Protein AF-0000000070115388 (afdb_homodimer)

InterPro domains:
  IPR032710 NTF2-like domain superfamily [SSF54427] (8-136)
  IPR037401 SnoaL-like domain [PF12680] (13-121)

Foldseek 3Di:
DQALQNLLVVLVVQLVVCVVVLPLVSNLVQADQFAWEAADADVLQPLGGTDTGSVSRSVSSVVRVVQFDPPQKDKAWPDWDTDRQKIKTWIKMWTQGPVQRDIFIKIKIWIFGHDPSGTRYTYIDIDRVRVVVRSDND/DQALQNLLVVLVVQLVVCVVVLPLVSNLVQADQFAWEAADADVLQPLGGTDTGSVSRSVSSVVRVVQFDPPAKDKAWPDWDTDRQKIKTWIKMWTQGPVQRDIFIKIKIWIFGHDPSGTRYTYIDIDRVRVVVRSDND

Nearest PDB structures (foldseek):
  7epn-assembly1_A  TM=9.618E-01  e=7.676E-14  Mycolicibacterium smegmatis MC2 155
  7epn-assembly1_B  TM=9.519E-01  e=2.536E-13  Mycolicibacterium smegmatis MC2 155
  7epo-assembly1_A-2  TM=9.135E-01  e=2.608E-12  Mycolicibacterium smegmatis MC2 155
  3fgy-assembly1_B  TM=8.676E-01  e=1.874E-11  Paraburkholderia xenovorans LB400
  3ec9-assembly1_A  TM=8.718E-01  e=6.547E-09  Burkholderia thailandensis E264

Secondary structure (DSSP, 8-state):
---HHHHHHHHHHHHHHHHHTT-HHHHHTTEEEEEEEEE---TTSTT-EEEEEGGGHHHHHHHHGGGB-TT--EEEEEEEEEETTEEEEEEEEEEEBTTT--EEEEEEEEEEEEETTEEEEEEEEEBHHHHHHHHS--/---HHHHHHHHHHHHHHHHHTT-HHHHHTTEEEEEEEEE---TTSTT-EEEEEGGGHHHHHHHHGGGB-TT--EEEEEEEEEETTEEEEEEEEEEEBTTT--EEEEEEEEEEEEETTEEEEEEEEEBHHHHHHHHS--

Sequence (276 aa):
MTTNTQITRNVAEEFVQRLGKQDPDGIQELFAQKIDWYVPGSDTVSWTGRRTRREEVAPYFTTMWPHFVPGRSVVDLKGIIADGDDAILLAVWTHTVAATGKEFTTPAAIHLTVEDGRITRLHLYEDTLTVDKAFNAGMTTNTQITRNVAEEFVQRLGKQDPDGIQELFAQKIDWYVPGSDTVSWTGRRTRREEVAPYFTTMWPHFVPGRSVVDLKGIIADGDDAILLAVWTHTVAATGKEFTTPAAIHLTVEDGRITRLHLYEDTLTVDKAFNAG

pLDDT: mean 96.56, std 6.5, range [50.94, 98.94]

Solvent-accessible surface area (backbone atoms only — not comparable to full-atom values): 14114 Å² total; per-residue (Å²): 128,84,45,57,28,53,52,26,43,52,48,52,52,50,47,52,52,28,56,73,67,68,34,39,66,64,44,27,67,46,38,31,66,60,30,52,33,36,31,72,67,50,84,87,46,78,61,46,46,74,47,51,41,28,83,55,45,26,55,37,47,68,58,44,55,73,46,35,40,85,90,51,61,49,76,46,76,73,46,77,44,43,40,44,41,34,32,35,40,34,33,37,37,32,41,23,29,54,90,63,62,34,68,46,72,41,58,36,41,38,39,35,32,37,57,96,84,16,35,36,29,41,39,49,27,31,48,32,38,61,54,50,53,35,72,42,72,124,126,85,43,57,30,55,52,28,45,52,50,51,52,50,48,53,53,28,56,74,65,69,34,41,64,64,45,27,66,48,38,30,67,61,30,52,33,38,31,74,68,49,84,87,45,79,60,44,47,75,47,53,41,28,83,53,45,26,54,39,47,68,59,45,56,74,46,37,38,85,90,50,60,47,76,46,75,74,48,75,43,43,39,44,42,35,32,36,41,33,33,37,37,34,42,24,30,51,90,63,63,34,67,48,74,45,58,36,41,37,41,36,32,37,56,97,86,18,34,39,30,41,40,50,28,32,48,29,38,62,53,51,55,36,73,40,72,125

Structure (mmCIF, N/CA/C/O backbone):
data_AF-0000000070115388-model_v1
#
loop_
_entity.id
_entity.type
_entity.pdbx_description
1 polymer 'SnoaL-like domain-containing protein'
#
loop_
_atom_site.group_PDB
_atom_site.id
_atom_site.type_symbol
_atom_site.label_atom_id
_atom_site.label_alt_id
_atom_site.label_comp_id
_atom_site.label_asym_id
_atom_site.label_entity_id
_atom_site.label_seq_id
_atom_site.pdbx_PDB_ins_code
_atom_site.Cartn_x
_atom_site.Cartn_y
_atom_site.Cartn_z
_atom_site.occupancy
_atom_site.B_iso_or_equiv
_atom_site.auth_seq_id
_atom_site.auth_comp_id
_atom_site.auth_asym_id
_atom_site.auth_atom_id
_atom_site.pdbx_PDB_model_num
ATOM 1 N N . MET A 1 1 ? 30.875 -9.672 -3.863 1 52.72 1 MET A N 1
ATOM 2 C CA . MET A 1 1 ? 29.984 -10.281 -2.871 1 52.72 1 MET A CA 1
ATOM 3 C C . MET A 1 1 ? 28.578 -9.734 -2.998 1 52.72 1 MET A C 1
ATOM 5 O O . MET A 1 1 ? 28.359 -8.516 -2.98 1 52.72 1 MET A O 1
ATOM 9 N N . THR A 1 2 ? 27.75 -10.562 -3.479 1 72.88 2 THR A N 1
ATOM 10 C CA . THR A 1 2 ? 26.391 -10.102 -3.73 1 72.88 2 THR A CA 1
ATOM 11 C C . THR A 1 2 ? 25.766 -9.531 -2.459 1 72.88 2 THR A C 1
ATOM 13 O O . THR A 1 2 ? 25.75 -10.195 -1.418 1 72.88 2 THR A O 1
ATOM 16 N N . THR A 1 3 ? 25.547 -8.242 -2.416 1 88.19 3 THR A N 1
ATOM 17 C CA . THR A 1 3 ? 24.938 -7.586 -1.256 1 88.19 3 THR A CA 1
ATOM 18 C C . THR A 1 3 ? 23.547 -8.141 -0.979 1 88.19 3 THR A C 1
ATOM 20 O O . THR A 1 3 ? 22.938 -8.773 -1.847 1 88.19 3 THR A O 1
ATOM 23 N N . ASN A 1 4 ? 23.25 -8.164 0.233 1 94.56 4 ASN A N 1
ATOM 24 C CA . ASN A 1 4 ? 21.875 -8.555 0.58 1 94.56 4 ASN A CA 1
ATOM 25 C C . ASN A 1 4 ? 20.859 -7.883 -0.326 1 94.56 4 ASN A C 1
ATOM 27 O O . ASN A 1 4 ? 19.875 -8.508 -0.73 1 94.56 4 ASN A O 1
ATOM 31 N N . THR A 1 5 ? 21.156 -6.672 -0.681 1 96.56 5 THR A N 1
ATOM 32 C CA . THR A 1 5 ? 20.25 -5.934 -1.542 1 96.56 5 THR A CA 1
ATOM 33 C C . THR A 1 5 ? 20.156 -6.586 -2.918 1 96.56 5 THR A C 1
ATOM 35 O O . THR A 1 5 ? 19.062 -6.699 -3.482 1 96.56 5 THR A O 1
ATOM 38 N N . GLN A 1 6 ? 21.234 -6.988 -3.477 1 96.81 6 GLN A N 1
ATOM 39 C CA . GLN A 1 6 ? 21.234 -7.629 -4.789 1 96.81 6 GLN A CA 1
ATOM 40 C C . GLN A 1 6 ? 20.5 -8.961 -4.75 1 96.81 6 GLN A C 1
ATOM 42 O O . GLN A 1 6 ? 19.766 -9.297 -5.68 1 96.81 6 GLN A O 1
ATOM 47 N N . ILE A 1 7 ? 20.75 -9.75 -3.74 1 97.88 7 ILE A N 1
ATOM 48 C CA . ILE A 1 7 ? 20.047 -11.016 -3.574 1 97.88 7 ILE A CA 1
ATOM 49 C C . ILE A 1 7 ? 18.547 -10.766 -3.516 1 97.88 7 ILE A C 1
ATOM 51 O O . ILE A 1 7 ? 17.766 -11.43 -4.203 1 97.88 7 ILE A O 1
ATOM 55 N N . THR A 1 8 ? 18.141 -9.805 -2.65 1 98.5 8 THR A N 1
ATOM 56 C CA . THR A 1 8 ? 16.734 -9.438 -2.494 1 98.5 8 THR A CA 1
ATOM 57 C C . THR A 1 8 ? 16.141 -9.031 -3.834 1 98.5 8 THR A C 1
ATOM 59 O O . THR A 1 8 ? 15.039 -9.477 -4.188 1 98.5 8 THR A O 1
ATOM 62 N N . ARG A 1 9 ? 16.812 -8.219 -4.594 1 98.12 9 ARG A N 1
ATOM 63 C CA . ARG A 1 9 ? 16.328 -7.766 -5.895 1 98.12 9 ARG A CA 1
ATOM 64 C C . ARG A 1 9 ? 16.156 -8.945 -6.852 1 98.12 9 ARG A C 1
ATOM 66 O O . ARG A 1 9 ? 15.148 -9.023 -7.566 1 98.12 9 ARG A O 1
ATOM 73 N N . ASN A 1 10 ? 17.125 -9.852 -6.891 1 98.44 10 ASN A N 1
ATOM 74 C CA . ASN A 1 10 ? 17.047 -11.023 -7.762 1 98.44 10 ASN A CA 1
ATOM 75 C C . ASN A 1 10 ? 15.836 -11.891 -7.43 1 98.44 10 ASN A C 1
ATOM 77 O O . ASN A 1 10 ? 15.133 -12.359 -8.328 1 98.44 10 ASN A O 1
ATOM 81 N N . VAL A 1 11 ? 15.609 -12.094 -6.141 1 98.75 11 VAL A N 1
ATOM 82 C CA . VAL A 1 11 ? 14.477 -12.898 -5.703 1 98.75 11 VAL A CA 1
ATOM 83 C C . VAL A 1 11 ? 13.172 -12.203 -6.09 1 98.75 11 VAL A C 1
ATOM 85 O O . VAL A 1 11 ? 12.234 -12.844 -6.574 1 98.75 11 VAL A O 1
ATOM 88 N N . ALA A 1 12 ? 13.07 -10.898 -5.879 1 98.81 12 ALA A N 1
ATOM 89 C CA . ALA A 1 12 ? 11.891 -10.125 -6.258 1 98.81 12 ALA A CA 1
ATOM 90 C C . ALA A 1 12 ? 11.625 -10.227 -7.758 1 98.81 12 ALA A C 1
ATOM 92 O O . ALA A 1 12 ? 10.477 -10.391 -8.18 1 98.81 12 ALA A O 1
ATOM 93 N N . GLU A 1 13 ? 12.648 -10.117 -8.531 1 98.69 13 GLU A N 1
ATOM 94 C CA . GLU A 1 13 ? 12.516 -10.219 -9.984 1 98.69 13 GLU A CA 1
ATOM 95 C C . GLU A 1 13 ? 12.039 -11.609 -10.398 1 98.69 13 GLU A C 1
ATOM 97 O O . GLU A 1 13 ? 11.211 -11.742 -11.297 1 98.69 13 GLU A O 1
ATOM 102 N N . GLU A 1 14 ? 12.594 -12.609 -9.781 1 98.75 14 GLU A N 1
ATOM 103 C CA . GLU A 1 14 ? 12.133 -13.969 -10.047 1 98.75 14 GLU A CA 1
ATOM 104 C C . GLU A 1 14 ? 10.656 -14.133 -9.68 1 98.75 14 GLU A C 1
ATOM 106 O O . GLU A 1 14 ? 9.898 -14.773 -10.406 1 98.75 14 GLU A O 1
ATOM 111 N N . PHE A 1 15 ? 10.281 -13.586 -8.531 1 98.88 15 PHE A N 1
ATOM 112 C CA . PHE A 1 15 ? 8.883 -13.594 -8.102 1 98.88 15 PHE A CA 1
ATOM 113 C C . PHE A 1 15 ? 7.984 -13 -9.18 1 98.88 15 PHE A C 1
ATOM 115 O O . PHE A 1 15 ? 6.973 -13.594 -9.555 1 98.88 15 PHE A O 1
ATOM 122 N N . VAL A 1 16 ? 8.359 -11.867 -9.711 1 98.62 16 VAL A N 1
ATOM 123 C CA . VAL A 1 16 ? 7.602 -11.18 -10.75 1 98.62 16 VAL A CA 1
ATOM 124 C C . VAL A 1 16 ? 7.512 -12.062 -11.992 1 98.62 16 VAL A C 1
ATOM 126 O O . VAL A 1 16 ? 6.449 -12.164 -12.609 1 98.62 16 VAL A O 1
ATOM 129 N N . GLN A 1 17 ? 8.625 -12.664 -12.367 1 98.19 17 GLN A N 1
ATOM 130 C CA . GLN A 1 17 ? 8.648 -13.539 -13.531 1 98.19 17 GLN A CA 1
ATOM 131 C C . GLN A 1 17 ? 7.68 -14.711 -13.367 1 98.19 17 GLN A C 1
ATOM 133 O O . GLN A 1 17 ? 6.938 -15.039 -14.289 1 98.19 17 GLN A O 1
ATOM 138 N N . ARG A 1 18 ? 7.652 -15.32 -12.195 1 98.25 18 ARG A N 1
ATOM 139 C CA . ARG A 1 18 ? 6.773 -16.453 -11.945 1 98.25 18 ARG A CA 1
ATOM 140 C C . ARG A 1 18 ? 5.309 -16.016 -11.93 1 98.25 18 ARG A C 1
ATOM 142 O O . ARG A 1 18 ? 4.43 -16.766 -12.344 1 98.25 18 ARG A O 1
ATOM 149 N N . LEU A 1 19 ? 5.051 -14.852 -11.391 1 97.69 19 LEU A N 1
ATOM 150 C CA . LEU A 1 19 ? 3.703 -14.297 -11.453 1 97.69 19 LEU A CA 1
ATOM 151 C C . LEU A 1 19 ? 3.238 -14.164 -12.906 1 97.69 19 LEU A C 1
ATOM 153 O O . LEU A 1 19 ? 2.109 -14.539 -13.234 1 97.69 19 LEU A O 1
ATOM 157 N N . GLY A 1 20 ? 4.098 -13.633 -13.734 1 95.88 20 GLY A N 1
ATOM 158 C CA . GLY A 1 20 ? 3.773 -13.453 -15.141 1 95.88 20 GLY A CA 1
ATOM 159 C C . GLY A 1 20 ? 3.449 -14.758 -15.844 1 95.88 20 GLY A C 1
ATOM 160 O O . GLY A 1 20 ? 2.605 -14.789 -16.75 1 95.88 20 GLY A O 1
ATOM 161 N N . LYS A 1 21 ? 4.062 -15.82 -15.43 1 95.75 21 LYS A N 1
ATOM 162 C CA . LYS A 1 21 ? 3.852 -17.141 -16.016 1 95.75 21 LYS A CA 1
ATOM 163 C C . LYS A 1 21 ? 2.646 -17.828 -15.383 1 95.75 21 LYS A C 1
ATOM 165 O O . LYS A 1 21 ? 2.287 -18.953 -15.781 1 95.75 21 LYS A O 1
ATOM 170 N N . GLN A 1 22 ? 2.047 -17.172 -14.469 1 96.06 22 GLN A N 1
ATOM 171 C CA . GLN A 1 22 ? 0.949 -17.781 -13.719 1 96.06 22 GLN A CA 1
ATOM 172 C C . GLN A 1 22 ? 1.296 -19.188 -13.266 1 96.06 22 GLN A C 1
ATOM 174 O O . GLN A 1 22 ? 0.54 -20.125 -13.523 1 96.06 22 GLN A O 1
ATOM 179 N N . ASP A 1 23 ? 2.381 -19.297 -12.516 1 97.19 23 ASP A N 1
ATOM 180 C CA . ASP A 1 23 ? 2.963 -20.547 -12.016 1 97.19 23 ASP A CA 1
ATOM 181 C C . ASP A 1 23 ? 2.871 -20.609 -10.492 1 97.19 23 ASP A C 1
ATOM 183 O O . ASP A 1 23 ? 3.865 -20.406 -9.797 1 97.19 23 ASP A O 1
ATOM 187 N N . PRO A 1 24 ? 1.688 -21.016 -10 1 98.44 24 PRO A N 1
ATOM 188 C CA . PRO A 1 24 ? 1.51 -20.953 -8.547 1 98.44 24 PRO A CA 1
ATOM 189 C C . PRO A 1 24 ? 2.514 -21.828 -7.797 1 98.44 24 PRO A C 1
ATOM 191 O O . PRO A 1 24 ? 3.025 -21.422 -6.746 1 98.44 24 PRO A O 1
ATOM 194 N N . ASP A 1 25 ? 2.824 -22.953 -8.312 1 98.5 25 ASP A N 1
ATOM 195 C CA . ASP A 1 25 ? 3.781 -23.844 -7.6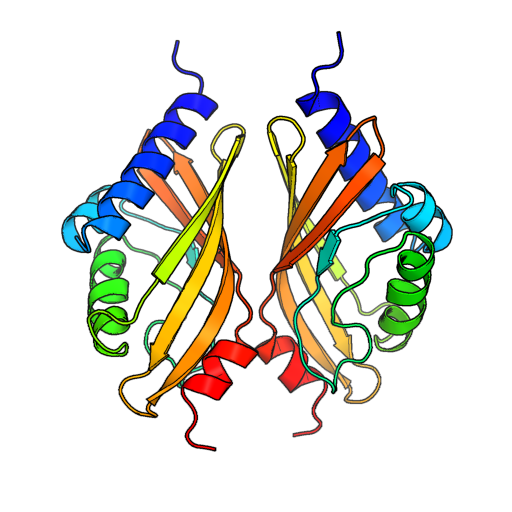48 1 98.5 25 ASP A CA 1
ATOM 196 C C . ASP A 1 25 ? 5.184 -23.234 -7.668 1 98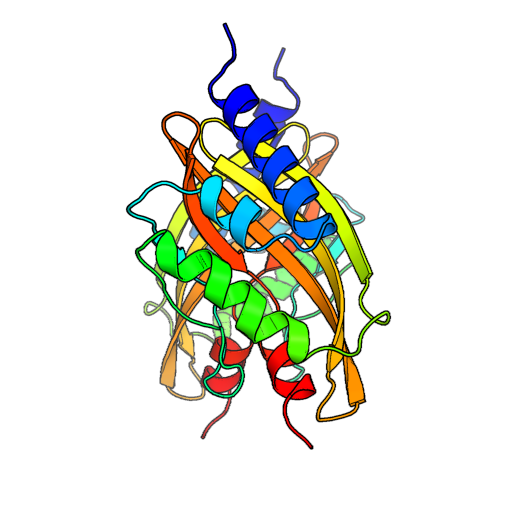.5 25 ASP A C 1
ATOM 198 O O . ASP A 1 25 ? 5.91 -23.312 -6.676 1 98.5 25 ASP A O 1
ATOM 202 N N . GLY A 1 26 ? 5.578 -22.734 -8.797 1 98.56 26 GLY A N 1
ATOM 203 C CA . GLY A 1 26 ? 6.859 -22.047 -8.883 1 98.56 26 GLY A CA 1
ATOM 204 C C . GLY A 1 26 ? 6.973 -20.859 -7.941 1 98.56 26 GLY A C 1
ATOM 205 O O . GLY A 1 26 ? 8.039 -20.625 -7.367 1 98.56 26 GLY A O 1
ATOM 206 N N . ILE A 1 27 ? 5.871 -20.078 -7.82 1 98.81 27 ILE A N 1
ATOM 207 C CA . ILE A 1 27 ? 5.859 -18.953 -6.887 1 98.81 27 ILE A CA 1
ATOM 208 C C . ILE A 1 27 ? 6.07 -19.469 -5.465 1 98.81 27 ILE A C 1
ATOM 210 O O . ILE A 1 27 ? 6.918 -18.953 -4.73 1 98.81 27 ILE A O 1
ATOM 214 N N . GLN A 1 28 ? 5.312 -20.469 -5.09 1 98.88 28 GLN A N 1
ATOM 215 C CA . GLN A 1 28 ? 5.383 -21.062 -3.758 1 98.88 28 GLN A CA 1
ATOM 216 C C . GLN A 1 28 ? 6.812 -21.484 -3.414 1 98.88 28 GLN A C 1
ATOM 218 O O . GLN A 1 28 ? 7.246 -21.344 -2.27 1 98.88 28 GLN A O 1
ATOM 223 N N . GLU A 1 29 ? 7.605 -21.906 -4.336 1 98.62 29 GLU A N 1
ATOM 224 C CA . GLU A 1 29 ? 8.953 -22.422 -4.125 1 98.62 29 GLU A CA 1
ATOM 225 C C . GLU A 1 29 ? 9.914 -21.312 -3.723 1 98.62 29 GLU A C 1
ATOM 227 O O . GLU A 1 29 ? 11 -21.578 -3.201 1 98.62 29 GLU A O 1
ATOM 232 N N . LEU A 1 30 ? 9.602 -20.109 -4 1 98.88 30 LEU A N 1
ATOM 233 C CA . LEU A 1 30 ? 10.461 -18.984 -3.676 1 98.88 30 LEU A CA 1
ATOM 234 C C . LEU A 1 30 ? 10.383 -18.656 -2.189 1 98.88 30 LEU A C 1
ATOM 236 O O . LEU A 1 30 ? 11.211 -17.891 -1.672 1 98.88 30 LEU A O 1
ATOM 240 N N . PHE A 1 31 ? 9.383 -19.219 -1.458 1 98.94 31 PHE A N 1
ATOM 241 C CA . PHE A 1 31 ? 9.102 -18.812 -0.085 1 98.94 31 PHE A CA 1
ATOM 242 C C . PHE A 1 31 ? 9.773 -19.75 0.905 1 98.94 31 PHE A C 1
ATOM 244 O O . PHE A 1 31 ? 10 -20.922 0.6 1 98.94 31 PHE A O 1
ATOM 251 N N . ALA A 1 32 ? 10.164 -19.219 2.076 1 98.88 32 ALA A N 1
ATOM 252 C CA . ALA A 1 32 ? 10.578 -20.016 3.229 1 98.88 32 ALA A CA 1
ATOM 253 C C . ALA A 1 32 ? 9.414 -20.859 3.76 1 98.88 32 ALA A C 1
ATOM 255 O O . ALA A 1 32 ? 8.258 -20.625 3.398 1 98.88 32 ALA A O 1
ATOM 256 N N . GLN A 1 33 ? 9.719 -21.766 4.586 1 98.75 33 GLN A N 1
ATOM 257 C CA . GLN A 1 33 ? 8.695 -22.656 5.129 1 98.75 33 GLN A CA 1
ATOM 258 C C . GLN A 1 33 ? 7.699 -21.875 5.988 1 98.75 33 GLN A C 1
ATOM 260 O O . GLN A 1 33 ? 6.496 -22.125 5.93 1 98.75 33 GLN A O 1
ATOM 265 N N . LYS A 1 34 ? 8.242 -21.078 6.902 1 98.75 34 LYS A N 1
ATOM 266 C CA . LYS A 1 34 ? 7.414 -20.188 7.703 1 98.75 34 LYS A CA 1
ATOM 267 C C . LY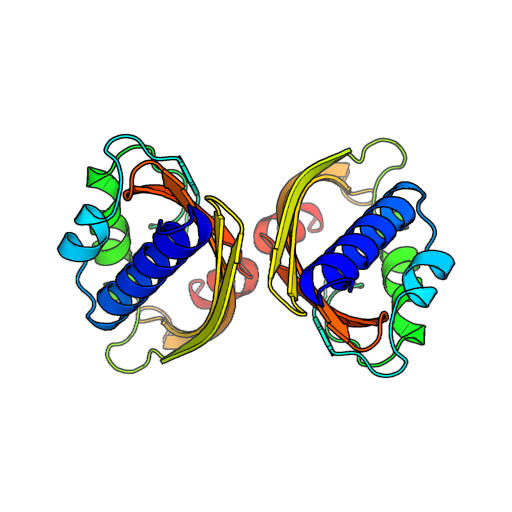S A 1 34 ? 7.383 -18.781 7.109 1 98.75 34 LYS A C 1
ATOM 269 O O . LYS A 1 34 ? 8.43 -18.219 6.77 1 98.75 34 LYS A O 1
ATOM 274 N N . ILE A 1 35 ? 6.195 -18.219 6.957 1 98.88 35 I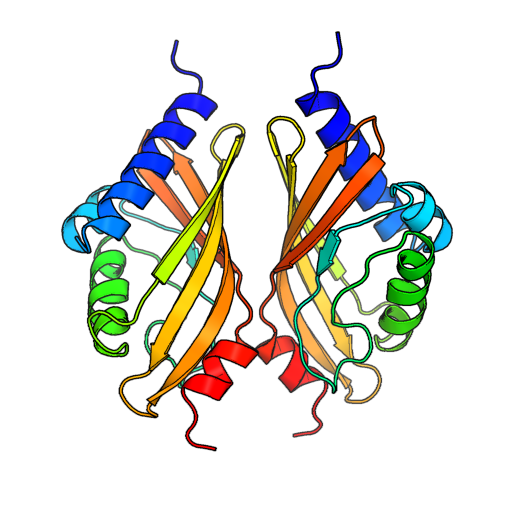LE A N 1
ATOM 275 C CA . ILE A 1 35 ? 6.102 -16.922 6.301 1 98.88 35 ILE A CA 1
ATOM 276 C C . ILE A 1 35 ? 5.164 -16.016 7.086 1 98.88 35 ILE A C 1
ATOM 278 O O . ILE A 1 35 ? 4.324 -16.484 7.855 1 98.88 35 ILE A O 1
ATOM 282 N N . ASP A 1 36 ? 5.383 -14.727 6.973 1 98.88 36 ASP A N 1
ATOM 283 C CA . ASP A 1 36 ? 4.453 -13.68 7.371 1 98.88 36 ASP A CA 1
ATOM 284 C C . ASP A 1 36 ? 3.744 -13.078 6.156 1 98.88 36 ASP A C 1
ATOM 286 O O . ASP A 1 36 ? 4.297 -12.219 5.473 1 98.88 36 ASP A O 1
ATOM 290 N N . TRP A 1 37 ? 2.596 -13.578 5.828 1 98.88 37 TRP A N 1
ATOM 291 C CA . TRP A 1 37 ? 1.788 -13.18 4.68 1 98.88 37 TRP A CA 1
ATOM 292 C C . TRP A 1 37 ? 0.547 -12.414 5.125 1 98.88 37 TRP A C 1
ATOM 294 O O . TRP A 1 37 ? -0.127 -12.812 6.078 1 98.88 37 TRP A O 1
ATOM 304 N N . TYR A 1 38 ? 0.348 -11.273 4.418 1 98.81 38 TYR A N 1
ATOM 305 C CA . TYR A 1 38 ? -0.878 -10.547 4.723 1 98.81 38 TYR A CA 1
ATOM 306 C C . TYR A 1 38 ? -1.414 -9.836 3.482 1 98.81 38 TYR A C 1
ATOM 308 O O . TYR A 1 38 ? -0.715 -9.023 2.871 1 98.81 38 TYR A O 1
ATOM 316 N N . VAL A 1 39 ? -2.576 -10.148 3.082 1 98.56 39 VAL A N 1
ATOM 317 C CA . VAL A 1 39 ? -3.359 -9.492 2.041 1 98.56 39 VAL A CA 1
ATOM 318 C C . VAL A 1 39 ? -4.688 -9.008 2.621 1 98.56 39 VAL A C 1
ATOM 320 O O . VAL A 1 39 ? -5.57 -9.812 2.924 1 98.56 39 VAL A O 1
ATOM 323 N N . PRO A 1 40 ? -4.812 -7.703 2.75 1 97.69 40 PRO A N 1
ATOM 324 C CA . PRO A 1 40 ? -6.047 -7.18 3.342 1 97.69 40 PRO A CA 1
ATOM 325 C C . PRO A 1 40 ? -7.254 -7.332 2.42 1 97.69 40 PRO A C 1
ATOM 327 O O . PRO A 1 40 ? -7.094 -7.449 1.201 1 97.69 40 PRO A O 1
ATOM 330 N N . GLY A 1 41 ? -8.469 -7.258 3.045 1 93.75 41 GLY A N 1
ATOM 331 C CA . GLY A 1 41 ? -9.719 -7.316 2.295 1 93.75 41 GLY A CA 1
ATOM 332 C C . GLY A 1 41 ? -10.883 -7.84 3.109 1 93.75 41 GLY A C 1
ATOM 333 O O . GLY A 1 41 ? -10.82 -7.879 4.34 1 93.75 41 GLY A O 1
ATOM 334 N N . SER A 1 42 ? -11.93 -8.094 2.357 1 89.06 42 SER A N 1
ATOM 335 C CA . SER A 1 42 ? -13.156 -8.523 3.014 1 89.06 42 SER A CA 1
ATOM 336 C C . SER A 1 42 ? -13.391 -10.023 2.83 1 89.06 42 SER A C 1
ATOM 338 O O . SER A 1 42 ? -12.727 -10.664 2.012 1 89.06 42 SER A O 1
ATOM 340 N N . ASP A 1 43 ? -14.375 -10.445 3.535 1 86.19 43 ASP A N 1
ATOM 341 C CA . ASP A 1 43 ? -14.758 -11.852 3.467 1 86.19 43 ASP A CA 1
ATOM 342 C C . ASP A 1 43 ? -15.328 -12.203 2.096 1 86.19 43 ASP A C 1
ATOM 344 O O . ASP A 1 43 ? -15.391 -13.375 1.721 1 86.19 43 ASP A O 1
ATOM 348 N N . THR A 1 44 ? -15.742 -11.195 1.396 1 86.44 44 THR A N 1
ATOM 349 C CA . THR A 1 44 ? -16.312 -11.438 0.079 1 86.44 44 THR A CA 1
ATOM 350 C C . THR A 1 44 ? -15.234 -11.812 -0.928 1 86.44 44 THR A C 1
ATOM 352 O O . THR A 1 44 ? -15.531 -12.375 -1.985 1 86.44 44 THR A O 1
ATOM 355 N N . VAL A 1 45 ? -14.07 -11.445 -0.657 1 94.31 45 VAL A N 1
ATOM 356 C CA . VAL A 1 45 ? -12.914 -11.805 -1.466 1 94.31 45 VAL A CA 1
ATOM 357 C C . VAL A 1 45 ? -12.156 -12.961 -0.81 1 94.31 45 VAL A C 1
ATOM 359 O O . VAL A 1 45 ? -11.344 -12.742 0.09 1 94.31 45 VAL A O 1
ATOM 362 N N . SER A 1 46 ? -12.312 -14.07 -1.234 1 93.94 46 SER A N 1
ATOM 363 C CA . SER A 1 46 ? -12.086 -15.312 -0.511 1 93.94 46 SER A CA 1
ATOM 364 C C . SER A 1 46 ? -10.594 -15.57 -0.301 1 93.94 46 SER A C 1
ATOM 366 O O . SER A 1 46 ? -10.211 -16.375 0.552 1 93.94 46 SER A O 1
ATOM 368 N N . TRP A 1 47 ? -9.773 -14.953 -1.016 1 97 47 TRP A N 1
ATOM 369 C CA . TRP A 1 47 ? -8.352 -15.273 -0.931 1 97 47 TRP A CA 1
ATOM 370 C C . TRP A 1 47 ? -7.637 -14.336 0.031 1 97 47 TRP A C 1
ATOM 372 O O . TRP A 1 47 ? -6.457 -14.523 0.335 1 97 47 TRP A O 1
ATOM 382 N N . THR A 1 48 ? -8.266 -13.344 0.54 1 97.88 48 THR A N 1
ATOM 383 C CA . THR A 1 48 ? -7.617 -12.359 1.398 1 97.88 48 THR A CA 1
ATOM 384 C C . THR A 1 48 ? -7.316 -12.961 2.771 1 97.88 48 THR A C 1
ATOM 386 O O . THR A 1 48 ? -7.809 -14.039 3.105 1 97.88 48 THR A O 1
ATOM 389 N N . GLY A 1 49 ? -6.43 -12.25 3.551 1 97.19 49 GLY A N 1
ATOM 390 C CA . GLY A 1 49 ? -6.141 -12.664 4.914 1 97.19 49 GLY A CA 1
ATOM 391 C C . GLY A 1 49 ? -4.684 -13.023 5.133 1 97.19 49 GLY A C 1
ATOM 392 O O . GLY A 1 49 ? -3.818 -12.625 4.352 1 97.19 49 GLY A O 1
ATOM 393 N N . ARG A 1 50 ? -4.426 -13.688 6.254 1 98.12 50 ARG A N 1
ATOM 394 C CA . ARG A 1 50 ? -3.078 -14.039 6.688 1 98.12 50 ARG A CA 1
ATOM 395 C C . ARG A 1 50 ? -2.74 -15.477 6.316 1 98.12 50 ARG A C 1
ATOM 397 O O . ARG A 1 50 ? -3.629 -16.328 6.219 1 98.12 50 ARG A O 1
ATOM 404 N N . ARG A 1 51 ? -1.509 -15.688 6.055 1 98.69 51 ARG A N 1
ATOM 405 C CA . ARG A 1 51 ? -0.921 -17.016 5.906 1 98.69 51 ARG A CA 1
ATOM 406 C C . ARG A 1 51 ? 0.406 -17.109 6.652 1 98.69 51 ARG A C 1
ATOM 408 O O . ARG A 1 51 ? 1.118 -16.109 6.793 1 98.69 51 ARG A O 1
ATOM 415 N N . THR A 1 52 ? 0.774 -18.344 7.094 1 98.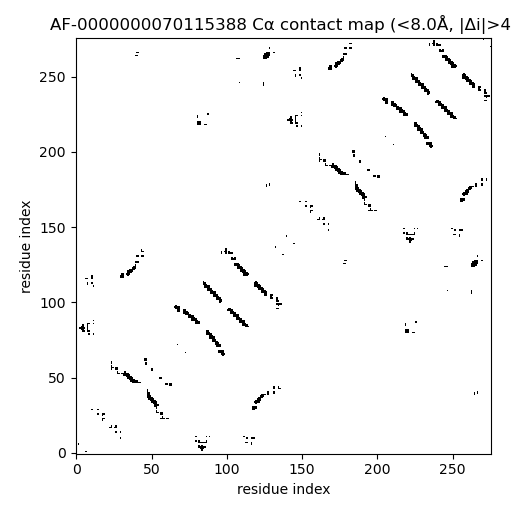81 52 THR A N 1
ATOM 416 C CA . THR A 1 52 ? 1.979 -18.469 7.902 1 98.81 52 THR A CA 1
ATOM 417 C C . THR A 1 52 ? 2.865 -19.594 7.367 1 98.81 52 THR A C 1
ATOM 419 O O . THR A 1 52 ? 3.945 -19.859 7.906 1 98.81 52 THR A O 1
ATOM 422 N N . ARG A 1 53 ? 2.377 -20.25 6.312 1 98.88 53 ARG A N 1
ATOM 423 C CA . ARG A 1 53 ? 3.137 -21.375 5.777 1 98.88 53 ARG A CA 1
ATOM 424 C C . ARG A 1 53 ? 3.258 -21.281 4.262 1 98.88 53 ARG A C 1
ATOM 426 O O . ARG A 1 53 ? 2.316 -20.859 3.582 1 98.88 53 ARG A O 1
ATOM 433 N N . ARG A 1 54 ? 4.371 -21.844 3.76 1 98.75 54 ARG A N 1
ATOM 434 C CA . ARG A 1 54 ? 4.688 -21.828 2.334 1 98.75 54 ARG A CA 1
ATOM 435 C C . ARG A 1 54 ? 3.607 -22.547 1.53 1 98.75 54 ARG A C 1
ATOM 437 O O . ARG A 1 54 ? 3.27 -22.125 0.422 1 98.75 54 ARG A O 1
ATOM 444 N N . GLU A 1 55 ? 3.059 -23.594 2.074 1 98.69 55 GLU A N 1
ATOM 445 C CA . GLU A 1 55 ? 2.102 -24.438 1.359 1 98.69 55 GLU A CA 1
ATOM 446 C C . GLU A 1 55 ? 0.798 -23.688 1.098 1 98.69 55 GLU A C 1
ATOM 448 O O . GLU A 1 55 ? -0.034 -24.141 0.307 1 98.69 55 GLU A O 1
ATOM 453 N N . GLU A 1 56 ? 0.627 -22.562 1.734 1 98.81 56 GLU A N 1
ATOM 454 C CA . GLU A 1 56 ? -0.596 -21.797 1.572 1 98.81 56 GLU A CA 1
ATOM 455 C C . GLU A 1 56 ? -0.468 -20.797 0.422 1 98.81 56 GLU A C 1
ATOM 457 O O . GLU A 1 56 ? -1.446 -20.156 0.042 1 98.81 56 GLU A O 1
ATOM 462 N N . VAL A 1 57 ? 0.713 -20.688 -0.169 1 98.88 57 VAL A N 1
ATOM 463 C CA . VAL A 1 57 ? 0.978 -19.656 -1.169 1 98.88 57 VAL A CA 1
ATOM 464 C C . VAL A 1 57 ? 0.327 -20.047 -2.494 1 98.88 57 VAL A C 1
ATOM 466 O O . VAL A 1 57 ? -0.423 -19.266 -3.078 1 98.88 57 VAL A O 1
ATOM 469 N N . ALA A 1 58 ? 0.566 -21.219 -2.984 1 98.88 58 ALA A N 1
ATOM 470 C CA . ALA A 1 58 ? 0.011 -21.641 -4.266 1 98.88 58 ALA A CA 1
ATOM 471 C C . ALA A 1 58 ? -1.515 -21.594 -4.246 1 98.88 58 ALA A C 1
ATOM 473 O O . ALA A 1 58 ? -2.143 -21.078 -5.164 1 98.88 58 ALA A O 1
ATOM 474 N N . PRO A 1 59 ? -2.154 -22.062 -3.168 1 98.69 59 PRO A N 1
ATOM 475 C CA . PRO A 1 59 ? -3.615 -21.984 -3.098 1 98.69 59 PRO A CA 1
ATOM 476 C C . PRO A 1 59 ? -4.133 -20.547 -3.152 1 98.69 59 PRO A C 1
ATOM 478 O O . PRO A 1 59 ? -5.234 -20.297 -3.65 1 98.69 59 PRO A O 1
ATOM 481 N N . TYR A 1 60 ? -3.43 -19.594 -2.645 1 98.69 60 TYR A N 1
ATOM 482 C CA . TYR A 1 60 ? -3.807 -18.188 -2.783 1 98.69 60 TYR A CA 1
ATOM 483 C C . TYR A 1 60 ? -4.066 -17.828 -4.242 1 98.69 60 TYR A C 1
ATOM 485 O O . TYR A 1 60 ? -5.133 -17.312 -4.582 1 98.69 60 TYR A O 1
ATOM 493 N N . PHE A 1 61 ? -3.16 -18.172 -5.051 1 98.5 61 PHE A N 1
ATOM 494 C CA . PHE A 1 61 ? -3.234 -17.797 -6.457 1 98.5 61 PHE A CA 1
ATOM 495 C C . PHE A 1 61 ? -4.266 -18.656 -7.191 1 98.5 61 PHE A C 1
ATOM 497 O O . PHE A 1 61 ? -5.023 -18.141 -8.016 1 98.5 61 PHE A O 1
ATOM 504 N N . THR A 1 62 ? -4.312 -19.984 -6.891 1 98.12 62 THR A N 1
ATOM 505 C CA . THR A 1 62 ? -5.242 -20.859 -7.574 1 98.12 62 THR A CA 1
ATOM 506 C C . THR A 1 62 ? -6.684 -20.531 -7.199 1 98.12 62 THR A C 1
ATOM 508 O O . THR A 1 62 ? -7.609 -20.797 -7.973 1 98.12 62 THR A O 1
ATOM 511 N N . THR A 1 63 ? -6.863 -19.969 -6.086 1 97.62 63 THR A N 1
ATOM 512 C CA . THR A 1 63 ? -8.188 -19.516 -5.676 1 97.62 63 THR A CA 1
ATOM 513 C C . THR A 1 63 ? -8.523 -18.188 -6.34 1 97.62 63 THR A C 1
ATOM 515 O O . THR A 1 63 ? -9.641 -18 -6.836 1 97.62 63 THR A O 1
ATOM 518 N N . MET A 1 64 ? -7.633 -17.297 -6.426 1 97.81 64 MET A N 1
ATOM 519 C CA . MET A 1 64 ? -7.844 -15.922 -6.852 1 97.81 64 MET A CA 1
ATOM 520 C C . MET A 1 64 ? -8.031 -15.844 -8.367 1 97.81 64 MET A C 1
ATOM 522 O O . MET A 1 64 ? -8.984 -15.227 -8.844 1 97.81 64 MET A O 1
ATOM 526 N N . TRP A 1 65 ? -7.203 -16.453 -9.141 1 97.88 65 TRP A N 1
ATOM 527 C CA . TRP A 1 65 ? -7.086 -16.188 -10.57 1 97.88 65 TRP A CA 1
ATOM 528 C C . TRP A 1 65 ? -8.375 -16.547 -11.297 1 97.88 65 TRP A C 1
ATOM 530 O O . TRP A 1 65 ? -8.828 -15.812 -12.18 1 97.88 65 TRP A O 1
ATOM 540 N N . PRO A 1 66 ? -9.125 -17.625 -10.844 1 97.31 66 PRO A N 1
ATOM 541 C CA . PRO A 1 66 ? -10.359 -17.969 -11.547 1 97.31 66 PRO A CA 1
ATOM 542 C C . PRO A 1 66 ? -11.461 -16.938 -11.359 1 97.31 66 PRO A C 1
ATOM 544 O O . PRO A 1 66 ? -12.484 -16.984 -12.047 1 97.31 66 PRO A O 1
ATOM 547 N N . HIS A 1 67 ? -11.289 -16.031 -10.508 1 97.62 67 HIS A N 1
ATOM 548 C CA . HIS A 1 67 ? -12.312 -15.023 -10.289 1 97.62 67 HIS A CA 1
ATOM 549 C C . HIS A 1 67 ? -12.211 -13.906 -11.328 1 97.62 67 HIS A C 1
ATOM 551 O O . HIS A 1 67 ? -13.094 -13.055 -11.422 1 97.62 67 HIS A O 1
ATOM 557 N N . PHE A 1 68 ? -11.203 -13.938 -12.094 1 97.94 68 PHE A N 1
ATOM 558 C CA . PHE A 1 68 ? -11.016 -12.906 -13.109 1 97.94 68 PHE A CA 1
ATOM 559 C C . PHE A 1 68 ? -11.219 -13.492 -14.508 1 97.94 68 PHE A C 1
ATOM 561 O O . PHE A 1 68 ? -10.883 -14.648 -14.758 1 97.94 68 PHE A O 1
ATOM 568 N N . VAL A 1 69 ? -11.758 -12.656 -15.414 1 98.25 69 VAL A N 1
ATOM 569 C CA . VAL A 1 69 ? -11.977 -13.078 -16.797 1 98.25 69 VAL A CA 1
ATOM 570 C C . VAL A 1 69 ? -10.633 -13.305 -17.484 1 98.25 69 VAL A C 1
ATOM 572 O O . VAL A 1 69 ? -9.805 -12.398 -17.562 1 98.25 69 VAL A O 1
ATOM 575 N N . PRO A 1 70 ? -10.461 -14.523 -18.047 1 96.38 70 PRO A N 1
ATOM 576 C CA . PRO A 1 70 ? -9.195 -14.812 -18.734 1 96.38 70 PRO A CA 1
ATOM 577 C C . PRO A 1 70 ? -8.906 -13.828 -19.875 1 96.38 70 PRO A C 1
ATOM 579 O O . PRO A 1 70 ? -9.812 -13.477 -20.641 1 96.38 70 PRO A O 1
ATOM 582 N N . GLY A 1 71 ? -7.707 -13.391 -19.906 1 95.44 71 GLY A N 1
ATOM 583 C CA . GLY A 1 71 ? -7.273 -12.539 -21 1 95.44 71 GLY A CA 1
ATOM 584 C C . GLY A 1 71 ? -7.625 -11.078 -20.781 1 95.44 71 GLY A C 1
ATOM 585 O O . GLY A 1 71 ? -7.266 -10.219 -21.594 1 95.44 71 GLY A O 1
ATOM 586 N N . ARG A 1 72 ? -8.289 -10.758 -19.703 1 97.25 72 ARG A N 1
ATOM 587 C CA . ARG A 1 72 ? -8.727 -9.383 -19.484 1 97.25 72 ARG A CA 1
ATOM 588 C C . ARG A 1 72 ? -8.008 -8.758 -18.297 1 97.25 72 ARG A C 1
ATOM 590 O O . ARG A 1 72 ? -8.492 -7.785 -17.719 1 97.25 72 ARG A O 1
ATOM 597 N N . SER A 1 73 ? -6.93 -9.367 -17.906 1 97.44 73 SER A N 1
ATOM 598 C CA . SER A 1 73 ? -6.117 -8.82 -16.828 1 97.44 73 SER A CA 1
ATOM 599 C C . SER A 1 73 ? -4.824 -8.211 -17.359 1 97.44 73 SER A C 1
ATOM 601 O O . SER A 1 73 ? -4.188 -8.781 -18.25 1 97.44 73 SER A O 1
ATOM 603 N N . VAL A 1 74 ? -4.516 -7.055 -16.875 1 97.44 74 VAL A N 1
ATOM 604 C CA . VAL A 1 74 ? -3.264 -6.379 -17.188 1 97.44 74 VAL A CA 1
ATOM 605 C C . VAL A 1 74 ? -2.553 -5.977 -15.898 1 97.44 74 VAL A C 1
ATOM 607 O O . VAL A 1 74 ? -3.162 -5.391 -15.008 1 97.44 74 VAL A O 1
ATOM 610 N N . VAL A 1 75 ? -1.34 -6.398 -15.781 1 97.19 75 VAL A N 1
ATOM 611 C CA . VAL A 1 75 ? -0.484 -5.965 -14.688 1 97.19 75 VAL A CA 1
ATOM 612 C C . VAL A 1 75 ? 0.67 -5.125 -15.227 1 97.19 75 VAL A C 1
ATOM 614 O O . VAL A 1 75 ? 1.466 -5.602 -16.031 1 97.19 75 VAL A O 1
ATOM 617 N N . ASP A 1 76 ? 0.741 -3.924 -14.875 1 98.31 76 ASP A N 1
ATOM 618 C CA . ASP A 1 76 ? 1.801 -2.992 -15.242 1 98.31 76 ASP A CA 1
ATOM 619 C C . ASP A 1 76 ? 2.766 -2.762 -14.086 1 98.31 76 ASP A C 1
ATOM 621 O O . ASP A 1 76 ? 2.471 -1.994 -13.164 1 98.31 76 ASP A O 1
ATOM 625 N N . LEU A 1 77 ? 3.936 -3.467 -14.102 1 98.56 77 LEU A N 1
ATOM 626 C CA . LEU A 1 77 ? 4.965 -3.268 -13.094 1 98.56 77 LEU A CA 1
ATOM 627 C C . LEU A 1 77 ? 5.621 -1.9 -13.242 1 98.56 77 LEU A C 1
ATOM 629 O O . LEU A 1 77 ? 6.156 -1.581 -14.312 1 98.56 77 LEU A O 1
ATOM 633 N N . LYS A 1 78 ? 5.543 -1.109 -12.258 1 98.31 78 LYS A N 1
ATOM 634 C CA . LYS A 1 78 ? 6.07 0.251 -12.312 1 98.31 78 LYS A CA 1
ATOM 635 C C . LYS A 1 78 ? 7.52 0.298 -11.844 1 98.31 78 LYS A C 1
ATOM 637 O O . LYS A 1 78 ? 8.289 1.171 -12.258 1 98.31 78 LYS A O 1
ATOM 642 N N . GLY A 1 79 ? 7.879 -0.669 -10.922 1 97.69 79 GLY A N 1
ATOM 643 C CA . GLY A 1 79 ? 9.258 -0.692 -10.453 1 97.69 79 GLY A CA 1
ATOM 644 C C . GLY A 1 79 ? 9.469 -1.603 -9.258 1 97.69 79 GLY A C 1
ATOM 645 O O . GLY A 1 79 ? 8.5 -2.117 -8.688 1 97.69 79 GLY A O 1
ATOM 646 N N . ILE A 1 80 ? 10.758 -1.814 -8.977 1 98.44 80 ILE A N 1
ATOM 647 C CA . ILE A 1 80 ? 11.211 -2.549 -7.805 1 98.44 80 ILE A CA 1
ATOM 648 C C . ILE A 1 80 ? 12.164 -1.678 -6.988 1 98.44 80 ILE A C 1
ATOM 650 O O . ILE A 1 80 ? 13.172 -1.193 -7.512 1 98.44 80 ILE A O 1
ATOM 654 N N . ILE A 1 81 ? 11.766 -1.443 -5.77 1 98.38 81 ILE A N 1
ATOM 655 C CA . ILE A 1 81 ? 12.609 -0.756 -4.797 1 98.38 81 ILE A CA 1
ATOM 656 C C . ILE A 1 81 ? 13.195 -1.768 -3.812 1 98.38 81 ILE A C 1
ATOM 658 O O . ILE A 1 81 ? 12.453 -2.51 -3.166 1 98.38 81 ILE A O 1
ATOM 662 N N . ALA A 1 82 ? 14.547 -1.821 -3.703 1 97.81 82 ALA A N 1
ATOM 663 C CA . ALA A 1 82 ? 15.172 -2.814 -2.834 1 97.81 82 ALA A CA 1
ATOM 664 C C . ALA A 1 82 ? 16.219 -2.172 -1.93 1 97.81 82 ALA A C 1
ATOM 666 O O . ALA A 1 82 ? 16.969 -1.296 -2.363 1 97.81 82 ALA A O 1
ATOM 667 N N . ASP A 1 83 ? 16.234 -2.566 -0.702 1 97.31 83 ASP A N 1
ATOM 668 C CA . ASP A 1 83 ? 17.141 -2.115 0.339 1 97.31 83 ASP A CA 1
ATOM 669 C C . ASP A 1 83 ? 17.344 -3.195 1.398 1 97.31 83 ASP A C 1
ATOM 671 O O . ASP A 1 83 ? 16.438 -3.488 2.176 1 97.31 83 ASP A O 1
ATOM 675 N N . GLY A 1 84 ? 18.625 -3.73 1.404 1 97.12 84 GLY A N 1
ATOM 676 C CA . GLY A 1 84 ? 18.859 -4.836 2.318 1 97.12 84 GLY A CA 1
ATOM 677 C C . GLY A 1 84 ? 18 -6.051 2.02 1 97.12 84 GLY A C 1
ATOM 678 O O . GLY A 1 84 ? 17.969 -6.531 0.885 1 97.12 84 GLY A O 1
ATOM 679 N N . ASP A 1 85 ? 17.234 -6.484 3.016 1 98.44 85 ASP A N 1
ATOM 680 C CA . ASP A 1 85 ? 16.438 -7.699 2.904 1 98.44 85 ASP A CA 1
ATOM 681 C C . ASP A 1 85 ? 15.031 -7.395 2.373 1 98.44 85 ASP A C 1
ATOM 683 O O . ASP A 1 85 ? 14.227 -8.305 2.158 1 98.44 85 ASP A O 1
ATOM 687 N N . ASP A 1 86 ? 14.758 -6.105 2.146 1 98.75 86 ASP A N 1
ATOM 688 C CA . ASP A 1 86 ? 13.391 -5.723 1.812 1 98.75 86 ASP A CA 1
ATOM 689 C C . ASP A 1 86 ? 13.289 -5.234 0.368 1 98.75 86 ASP A C 1
ATOM 691 O O . ASP A 1 86 ? 14.18 -4.531 -0.116 1 98.75 86 ASP A O 1
ATOM 695 N N . ALA A 1 87 ? 12.242 -5.609 -0.298 1 98.81 87 ALA A N 1
ATOM 696 C CA . ALA A 1 87 ? 11.898 -5.113 -1.627 1 98.81 87 ALA A CA 1
ATOM 697 C C . ALA A 1 87 ? 10.43 -4.719 -1.699 1 98.81 87 ALA A C 1
ATOM 699 O O . ALA A 1 87 ? 9.57 -5.375 -1.101 1 98.81 87 ALA A O 1
ATOM 700 N N . ILE A 1 88 ? 10.195 -3.684 -2.383 1 98.94 88 ILE A N 1
ATOM 701 C CA . ILE A 1 88 ? 8.836 -3.264 -2.709 1 98.94 88 ILE A CA 1
ATOM 702 C C . ILE A 1 88 ? 8.609 -3.361 -4.215 1 98.94 88 ILE A C 1
ATOM 704 O O . ILE A 1 88 ? 9.383 -2.805 -5 1 98.94 88 ILE A O 1
ATOM 708 N N . LEU A 1 89 ? 7.633 -4.086 -4.602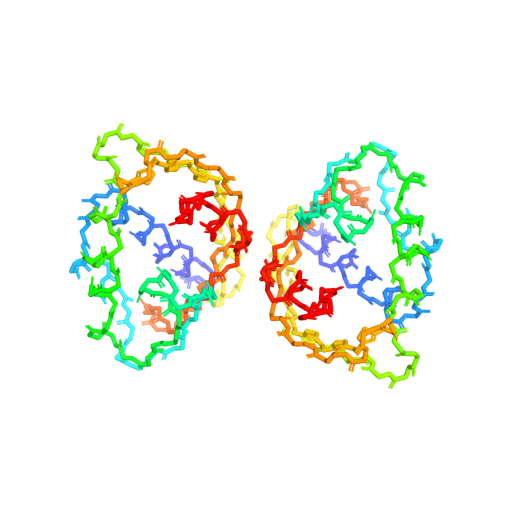 1 98.94 89 LEU A N 1
ATOM 709 C CA . LEU A 1 89 ? 7.121 -4.062 -5.969 1 98.94 89 LEU A CA 1
ATOM 710 C C . LEU A 1 89 ? 5.977 -3.062 -6.102 1 98.94 89 LEU A C 1
ATOM 712 O O . LEU A 1 89 ? 5.023 -3.1 -5.324 1 98.94 89 LEU A O 1
ATOM 716 N N . LEU A 1 90 ? 6.109 -2.166 -7.02 1 98.88 90 LEU A N 1
ATOM 717 C CA . LEU A 1 90 ? 5.043 -1.229 -7.355 1 98.88 90 LEU A CA 1
ATOM 718 C C . LEU A 1 90 ? 4.41 -1.59 -8.695 1 98.88 90 LEU A C 1
ATOM 720 O O . LEU A 1 90 ? 5.113 -1.781 -9.688 1 98.88 90 LEU A O 1
ATOM 724 N N . ALA A 1 91 ? 3.104 -1.714 -8.68 1 98.75 91 ALA A N 1
ATOM 725 C CA . ALA A 1 91 ? 2.404 -2.1 -9.906 1 98.75 91 ALA A CA 1
ATOM 726 C C . ALA A 1 91 ? 1.008 -1.484 -9.953 1 98.75 91 ALA A C 1
ATOM 728 O O . ALA A 1 91 ? 0.504 -0.988 -8.945 1 98.75 91 ALA A O 1
ATOM 729 N N . VAL A 1 92 ? 0.466 -1.396 -11.148 1 98.69 92 VAL A N 1
ATOM 730 C CA . VAL A 1 92 ? -0.947 -1.131 -11.391 1 98.69 92 VAL A CA 1
ATOM 731 C C . VAL A 1 92 ? -1.581 -2.32 -12.109 1 98.69 92 VAL A C 1
ATOM 733 O O . VAL A 1 92 ? -1.047 -2.807 -13.109 1 98.69 92 VAL A O 1
ATOM 736 N N . TRP A 1 93 ? -2.621 -2.828 -11.578 1 98.12 93 TRP A N 1
ATOM 737 C CA . TRP A 1 93 ? -3.293 -3.918 -12.281 1 98.12 93 TRP A CA 1
ATOM 738 C C . TRP A 1 93 ? -4.758 -3.58 -12.531 1 98.12 93 TRP A C 1
ATOM 740 O O . TRP A 1 93 ? -5.379 -2.857 -11.75 1 98.12 93 TRP A O 1
ATOM 750 N N . THR A 1 94 ? -5.25 -4.059 -13.633 1 98.62 94 THR A N 1
ATOM 751 C CA . THR A 1 94 ? -6.645 -4.027 -14.07 1 98.62 94 THR A CA 1
ATOM 752 C C . THR A 1 94 ? -7.18 -5.441 -14.273 1 98.62 94 THR A C 1
ATOM 754 O O . THR A 1 94 ? -6.566 -6.25 -14.969 1 98.62 94 THR A O 1
ATOM 757 N N . HIS A 1 95 ? -8.211 -5.75 -13.562 1 98.25 95 HIS A N 1
ATOM 758 C CA . HIS A 1 95 ? -8.898 -7.031 -13.703 1 98.25 95 HIS A CA 1
ATOM 759 C C . HIS A 1 95 ? -10.375 -6.836 -14.008 1 98.25 95 HIS A C 1
ATOM 761 O O . HIS A 1 95 ? -10.945 -5.781 -13.695 1 98.25 95 HIS A O 1
ATOM 767 N N . THR A 1 96 ? -10.969 -7.762 -14.664 1 98.5 96 THR A N 1
ATOM 768 C CA . THR A 1 96 ? -12.414 -7.887 -14.789 1 98.5 96 THR A CA 1
ATOM 769 C C . THR A 1 96 ? -12.93 -9.062 -13.961 1 98.5 96 THR A C 1
ATOM 771 O O . THR A 1 96 ? -12.477 -10.195 -14.133 1 98.5 96 THR A O 1
ATOM 774 N N . VAL A 1 97 ? -13.797 -8.766 -13.094 1 98.06 97 VAL A N 1
ATOM 775 C CA . VAL A 1 97 ? -14.344 -9.805 -12.227 1 98.06 97 VAL A CA 1
ATOM 776 C C . VAL A 1 97 ? -15.32 -10.672 -13.008 1 98.06 97 VAL A C 1
ATOM 778 O O . VAL A 1 97 ? -16.266 -10.164 -13.617 1 98.06 97 VAL A O 1
ATOM 781 N N . ALA A 1 98 ? -15.172 -11.992 -12.898 1 97.75 98 ALA A N 1
ATOM 782 C CA . ALA A 1 98 ? -15.961 -12.914 -13.703 1 97.75 98 ALA A CA 1
ATOM 783 C C . ALA A 1 98 ? -17.422 -12.906 -13.281 1 97.75 98 ALA A C 1
ATOM 785 O O . ALA A 1 98 ? -18.328 -12.891 -14.125 1 97.75 98 ALA A O 1
ATOM 786 N N . ALA A 1 99 ? -17.703 -12.805 -12.039 1 96.5 99 ALA A N 1
ATOM 787 C CA . ALA A 1 99 ? -19.047 -12.961 -11.5 1 96.5 99 ALA A CA 1
ATOM 788 C C . ALA A 1 99 ? -19.906 -11.727 -11.789 1 96.5 99 ALA A C 1
ATOM 790 O O . ALA A 1 99 ? -21.109 -11.844 -12.031 1 96.5 99 ALA A O 1
ATOM 791 N N . THR A 1 100 ? -19.312 -10.547 -11.82 1 97.06 100 THR A N 1
ATOM 792 C CA . THR A 1 100 ? -20.094 -9.32 -11.906 1 97.06 100 THR A CA 1
ATOM 793 C C . THR A 1 100 ? -19.906 -8.656 -13.266 1 97.06 100 THR A C 1
ATOM 795 O O . THR A 1 100 ? -20.688 -7.797 -13.664 1 97.06 100 THR A O 1
ATOM 798 N N . GLY A 1 101 ? -18.766 -9.023 -13.859 1 97.44 101 GLY A N 1
ATOM 799 C CA . GLY A 1 101 ? -18.406 -8.375 -15.109 1 97.44 101 GLY A CA 1
ATOM 800 C C . GLY A 1 101 ? -17.781 -7.012 -14.906 1 97.44 101 GLY A C 1
ATOM 801 O O . GLY A 1 101 ? -17.375 -6.359 -15.875 1 97.44 101 GLY A O 1
ATOM 802 N N . LYS A 1 102 ? -17.625 -6.543 -13.75 1 97.81 102 LYS A N 1
ATOM 803 C CA . LYS A 1 102 ? -17.078 -5.223 -13.453 1 97.81 102 LYS A CA 1
ATOM 804 C C . LYS A 1 102 ? -15.562 -5.219 -13.57 1 97.81 102 LYS A C 1
ATOM 806 O O . LYS A 1 102 ? -14.898 -6.16 -13.125 1 97.81 102 LYS A O 1
ATOM 811 N N . GLU A 1 103 ? -15.023 -4.211 -14.203 1 98.25 103 GLU A N 1
ATOM 812 C CA . GLU A 1 103 ? -13.586 -3.98 -14.297 1 98.25 103 GLU A CA 1
ATOM 813 C C . GLU A 1 103 ? -13.109 -3.016 -13.211 1 98.25 103 GLU A C 1
ATOM 815 O O . GLU A 1 103 ? -13.805 -2.047 -12.891 1 98.25 103 GLU A O 1
ATOM 820 N N . PHE A 1 104 ? -11.953 -3.268 -12.695 1 97.88 104 PHE A N 1
ATOM 821 C CA . PHE A 1 104 ? -11.367 -2.328 -11.75 1 97.88 104 PHE A CA 1
ATOM 822 C C . PHE A 1 104 ? -9.867 -2.205 -11.969 1 97.88 104 PHE A C 1
ATOM 824 O O . PHE A 1 104 ? -9.234 -3.119 -12.5 1 97.88 104 PHE A O 1
ATOM 831 N N . THR A 1 105 ? -9.344 -1.1 -11.625 1 98.38 105 THR A N 1
ATOM 832 C CA . THR A 1 105 ? -7.918 -0.784 -11.664 1 98.38 105 THR A CA 1
ATOM 833 C C . THR A 1 105 ? -7.434 -0.299 -10.297 1 98.38 105 THR A C 1
ATOM 835 O O . THR A 1 105 ? -8.047 0.581 -9.688 1 98.38 105 THR A O 1
ATOM 838 N N . THR A 1 106 ? -6.398 -0.897 -9.766 1 98 106 THR A N 1
ATOM 839 C CA . THR A 1 106 ? -5.836 -0.456 -8.492 1 98 106 THR A CA 1
ATOM 840 C C . THR A 1 106 ? -4.312 -0.399 -8.562 1 98 106 THR A C 1
ATOM 842 O O . THR A 1 106 ? -3.67 -1.358 -9 1 98 106 THR A O 1
ATOM 845 N N . PRO A 1 107 ? -3.703 0.74 -8.258 1 98.5 107 PRO A N 1
ATOM 846 C CA . PRO A 1 107 ? -2.289 0.678 -7.883 1 98.5 107 PRO A CA 1
ATOM 847 C C . PRO A 1 107 ? -2.051 -0.162 -6.629 1 98.5 107 PRO A C 1
ATOM 849 O O . PRO A 1 107 ? -2.914 -0.225 -5.75 1 98.5 107 PRO A O 1
ATOM 852 N N . ALA A 1 108 ? -0.919 -0.797 -6.559 1 98.75 108 ALA A N 1
ATOM 853 C CA . ALA A 1 108 ? -0.604 -1.663 -5.422 1 98.75 108 ALA A CA 1
ATOM 854 C C . ALA A 1 108 ? 0.893 -1.651 -5.125 1 98.75 108 ALA A C 1
ATOM 856 O O . ALA A 1 108 ? 1.705 -1.347 -6 1 98.75 108 ALA A O 1
ATOM 857 N N . ALA A 1 109 ? 1.225 -1.896 -3.9 1 98.94 109 ALA A N 1
ATOM 858 C CA . ALA A 1 109 ? 2.582 -2.162 -3.428 1 98.94 109 ALA A CA 1
ATOM 859 C C . ALA A 1 109 ? 2.668 -3.521 -2.742 1 98.94 109 ALA A C 1
ATOM 861 O O . ALA A 1 109 ? 1.828 -3.854 -1.901 1 98.94 109 ALA A O 1
ATOM 862 N N . ILE A 1 110 ? 3.623 -4.332 -3.104 1 98.94 110 ILE A N 1
ATOM 863 C CA . ILE A 1 110 ? 3.924 -5.594 -2.441 1 98.94 110 ILE A CA 1
ATOM 864 C C . ILE A 1 110 ? 5.27 -5.496 -1.727 1 98.94 110 ILE A C 1
ATOM 866 O O . ILE A 1 110 ? 6.297 -5.227 -2.355 1 98.94 110 ILE A O 1
ATOM 870 N N . HIS A 1 111 ? 5.254 -5.645 -0.446 1 98.94 111 HIS A N 1
ATOM 871 C CA . HIS A 1 111 ? 6.473 -5.676 0.356 1 98.94 111 HIS A CA 1
ATOM 872 C C . HIS A 1 111 ? 6.961 -7.105 0.562 1 98.94 111 HIS A C 1
ATOM 874 O O . HIS A 1 111 ? 6.285 -7.91 1.206 1 98.94 111 HIS A O 1
ATOM 880 N N . LEU A 1 112 ? 8.109 -7.41 0.047 1 98.94 112 LEU A N 1
ATOM 881 C CA . LEU A 1 112 ? 8.781 -8.688 0.254 1 98.94 112 LEU A CA 1
ATOM 882 C C . LEU A 1 112 ? 9.953 -8.531 1.216 1 98.94 112 LEU A C 1
ATOM 884 O O . LEU A 1 112 ? 10.688 -7.543 1.158 1 98.94 112 LEU A O 1
ATOM 888 N N . THR A 1 113 ? 10.078 -9.438 2.131 1 98.88 113 THR A N 1
ATOM 889 C CA . THR A 1 113 ? 11.312 -9.633 2.881 1 98.88 113 THR A CA 1
ATOM 890 C C . THR A 1 113 ? 11.992 -10.938 2.484 1 98.88 113 THR A C 1
ATOM 892 O O . THR A 1 113 ? 11.328 -11.969 2.359 1 98.88 113 THR A O 1
ATOM 895 N N . VAL A 1 114 ? 13.281 -10.898 2.199 1 98.88 114 VAL A N 1
ATOM 896 C CA . VAL A 1 114 ? 14.062 -12.047 1.763 1 98.88 114 VAL A CA 1
ATOM 897 C C . VAL A 1 114 ? 15.148 -12.359 2.793 1 98.88 114 VAL A C 1
ATOM 899 O O . VAL A 1 114 ? 15.922 -11.477 3.172 1 98.88 114 VAL A O 1
ATOM 902 N N . GLU A 1 115 ? 15.156 -13.492 3.314 1 98.38 115 GLU A N 1
ATOM 903 C CA . GLU A 1 115 ? 16.188 -14.031 4.188 1 98.38 115 GLU A CA 1
ATOM 904 C C . GLU A 1 115 ? 16.75 -15.344 3.652 1 98.38 115 GLU A C 1
ATOM 906 O O . GLU A 1 115 ? 15.977 -16.266 3.328 1 98.38 115 GLU A O 1
ATOM 911 N N . ASP A 1 116 ? 18.125 -15.398 3.512 1 96 116 ASP A N 1
ATOM 912 C CA . ASP A 1 116 ? 18.797 -16.594 3.018 1 96 116 ASP A CA 1
ATOM 913 C C . ASP A 1 116 ? 18.234 -17.031 1.667 1 96 116 ASP A C 1
ATOM 915 O O . ASP A 1 116 ? 17.938 -18.203 1.46 1 96 116 ASP A O 1
ATOM 919 N N . GLY A 1 117 ? 17.922 -16.062 0.889 1 97.69 117 GLY A N 1
ATOM 920 C CA . GLY A 1 117 ? 17.516 -16.297 -0.491 1 97.69 117 GLY A CA 1
ATOM 921 C C . GLY A 1 117 ? 16.078 -16.719 -0.632 1 97.69 117 GLY A C 1
ATOM 922 O O . GLY A 1 117 ? 15.625 -17.062 -1.729 1 97.69 117 GLY A O 1
ATOM 923 N N . ARG A 1 118 ? 15.289 -16.688 0.431 1 98.81 118 ARG A N 1
ATOM 924 C CA . ARG A 1 118 ? 13.883 -17.078 0.424 1 98.81 118 ARG A CA 1
ATOM 925 C C . ARG A 1 118 ? 12.992 -15.938 0.91 1 98.81 118 ARG A C 1
ATOM 927 O O . ARG A 1 118 ? 13.398 -15.164 1.776 1 98.81 118 ARG A O 1
ATOM 934 N N . ILE A 1 119 ? 11.812 -15.859 0.334 1 98.94 119 ILE A N 1
ATOM 935 C CA . ILE A 1 119 ? 10.867 -14.852 0.796 1 98.94 119 ILE A CA 1
ATOM 936 C C . ILE A 1 119 ? 10.281 -15.273 2.143 1 98.94 119 ILE A C 1
ATOM 938 O O . ILE A 1 119 ? 9.703 -16.359 2.266 1 98.94 119 ILE A O 1
ATOM 942 N N . THR A 1 120 ? 10.406 -14.445 3.113 1 98.94 120 THR A N 1
ATOM 943 C CA . THR A 1 120 ? 9.906 -14.75 4.449 1 98.94 120 THR A CA 1
ATOM 944 C C . THR A 1 120 ? 8.68 -13.898 4.77 1 98.94 120 THR A C 1
ATOM 946 O O . THR A 1 120 ? 7.965 -14.164 5.738 1 98.94 120 THR A O 1
ATOM 949 N N . ARG A 1 121 ? 8.414 -12.898 3.971 1 98.88 121 ARG A N 1
ATOM 950 C CA . ARG A 1 121 ? 7.266 -12.031 4.176 1 98.88 121 ARG A CA 1
ATOM 951 C C . ARG A 1 121 ? 6.727 -11.508 2.848 1 98.88 121 ARG A C 1
ATOM 953 O O . ARG A 1 121 ? 7.5 -11.141 1.961 1 98.88 121 ARG A O 1
ATOM 960 N N . LEU A 1 122 ? 5.402 -11.461 2.713 1 98.94 122 LEU A N 1
ATOM 961 C CA . LEU A 1 122 ? 4.68 -10.734 1.673 1 98.94 122 LEU A CA 1
ATOM 962 C C . LEU A 1 122 ? 3.488 -9.984 2.262 1 98.94 122 LEU A C 1
ATOM 964 O O . LEU A 1 122 ? 2.572 -10.602 2.811 1 98.94 122 LEU A O 1
ATOM 968 N N . HIS A 1 123 ? 3.572 -8.711 2.264 1 98.94 123 HIS A N 1
ATOM 969 C CA . HIS A 1 123 ? 2.443 -7.852 2.605 1 98.94 123 HIS A CA 1
ATOM 970 C C . HIS A 1 123 ? 1.982 -7.039 1.399 1 98.94 123 HIS A C 1
ATOM 972 O O . HIS A 1 123 ? 2.789 -6.363 0.757 1 98.94 123 HIS A O 1
ATOM 978 N N . LEU A 1 124 ? 0.728 -7.176 1.085 1 98.88 124 LEU A N 1
ATOM 979 C CA . LEU A 1 124 ? 0.126 -6.457 -0.031 1 98.88 124 LEU A CA 1
ATOM 980 C C . LEU A 1 124 ? -0.646 -5.238 0.462 1 98.88 124 LEU A C 1
ATOM 982 O O . LEU A 1 124 ? -1.371 -5.316 1.456 1 98.88 124 LEU A O 1
ATOM 986 N N . TYR A 1 125 ? -0.462 -4.102 -0.154 1 98.81 125 TYR A N 1
ATOM 987 C CA . TYR A 1 125 ? -1.211 -2.871 0.066 1 98.81 125 TYR A CA 1
ATOM 988 C C . TYR A 1 125 ? -1.947 -2.445 -1.199 1 98.81 125 TYR A C 1
ATOM 990 O O . TYR A 1 125 ? -1.325 -2.217 -2.238 1 98.81 125 TYR A O 1
ATOM 998 N N . GLU A 1 126 ? -3.229 -2.344 -1.144 1 98.25 126 GLU A N 1
ATOM 999 C CA . GLU A 1 126 ? -4.004 -1.881 -2.289 1 98.25 126 GLU A CA 1
ATOM 1000 C C . GLU A 1 126 ? -5.32 -1.251 -1.846 1 98.25 126 GLU A C 1
ATOM 1002 O O . GLU A 1 126 ? -5.656 -1.266 -0.659 1 98.25 126 GLU A O 1
ATOM 1007 N N . ASP A 1 127 ? -6.016 -0.597 -2.793 1 97.75 127 ASP A N 1
ATOM 1008 C CA . ASP A 1 127 ? -7.324 0.011 -2.578 1 97.75 127 ASP A CA 1
ATOM 1009 C C . ASP A 1 127 ? -8.414 -1.054 -2.463 1 97.75 127 ASP A C 1
ATOM 1011 O O . ASP A 1 127 ? -9.125 -1.33 -3.434 1 97.75 127 ASP A O 1
ATOM 1015 N N . THR A 1 128 ? -8.625 -1.521 -1.224 1 97.38 128 THR A N 1
ATOM 1016 C CA . THR A 1 128 ? -9.5 -2.664 -0.988 1 97.38 128 THR A CA 1
ATOM 1017 C C . THR A 1 128 ? -10.961 -2.283 -1.209 1 97.38 128 THR A C 1
ATOM 1019 O O . THR A 1 128 ? -11.789 -3.141 -1.504 1 97.38 128 THR A O 1
ATOM 1022 N N . LEU A 1 129 ? -11.32 -1.074 -1.041 1 96.56 129 LEU A N 1
ATOM 1023 C CA . LEU A 1 129 ? -12.688 -0.621 -1.296 1 96.56 129 LEU A CA 1
ATOM 1024 C C . LEU A 1 129 ? -13.055 -0.794 -2.766 1 96.56 129 LEU A C 1
ATOM 1026 O O . LEU A 1 129 ? -14.133 -1.3 -3.088 1 96.56 129 LEU A O 1
ATOM 1030 N N . THR A 1 130 ? -12.148 -0.359 -3.633 1 96.69 130 THR A N 1
ATOM 1031 C CA . THR A 1 130 ? -12.344 -0.527 -5.066 1 96.69 130 THR A CA 1
ATOM 1032 C C . THR A 1 130 ? -12.516 -2.002 -5.422 1 96.69 130 THR A C 1
ATOM 1034 O O . THR A 1 130 ? -13.391 -2.361 -6.203 1 96.69 130 THR A O 1
ATOM 1037 N N . VAL A 1 131 ? -11.641 -2.854 -4.828 1 97.25 131 VAL A N 1
ATOM 1038 C CA . VAL A 1 131 ? -11.727 -4.289 -5.074 1 97.25 131 VAL A CA 1
ATOM 1039 C C . VAL A 1 131 ? -13.078 -4.812 -4.586 1 97.25 131 VAL A C 1
ATOM 1041 O O . VAL A 1 131 ? -13.781 -5.52 -5.316 1 97.25 131 VAL A O 1
ATOM 1044 N N . ASP A 1 132 ? -13.445 -4.457 -3.393 1 96.31 132 ASP A N 1
ATOM 1045 C CA . ASP A 1 132 ? -14.695 -4.918 -2.789 1 96.31 132 ASP A CA 1
ATOM 1046 C C . ASP A 1 132 ? -15.898 -4.516 -3.639 1 96.31 132 ASP A C 1
ATOM 1048 O O . ASP A 1 132 ? -16.797 -5.32 -3.867 1 96.31 132 ASP A O 1
ATOM 1052 N N . LYS A 1 133 ? -15.953 -3.283 -4.098 1 95.31 133 LYS A N 1
ATOM 1053 C CA . LYS A 1 133 ? -17.047 -2.779 -4.918 1 95.31 133 LYS A CA 1
ATOM 1054 C C . LYS A 1 133 ? -17.172 -3.57 -6.219 1 95.31 133 LYS A C 1
ATOM 1056 O O . LYS A 1 133 ? -18.281 -3.82 -6.699 1 95.31 133 LYS A O 1
ATOM 1061 N N . ALA A 1 134 ? -16.031 -3.955 -6.758 1 96.62 134 ALA A N 1
ATOM 1062 C CA . ALA A 1 134 ? -16.031 -4.703 -8.016 1 96.62 134 ALA A CA 1
ATOM 1063 C C . ALA A 1 134 ? -16.641 -6.094 -7.824 1 96.62 134 ALA A C 1
ATOM 1065 O O . ALA A 1 134 ? -17.219 -6.652 -8.75 1 96.62 134 ALA A O 1
ATOM 1066 N N . PHE A 1 135 ? -16.516 -6.645 -6.645 1 96.31 135 PHE A N 1
ATOM 1067 C CA . PHE A 1 135 ? -17 -7.996 -6.375 1 96.31 135 PHE A CA 1
ATOM 1068 C C . PHE A 1 135 ? -18.438 -7.973 -5.895 1 96.31 135 PHE A C 1
ATOM 1070 O O . PHE A 1 135 ? -19.094 -9.016 -5.816 1 96.31 135 PHE A O 1
ATOM 1077 N N . ASN A 1 136 ? -18.859 -6.809 -5.488 1 89.56 136 ASN A N 1
ATOM 1078 C CA . ASN A 1 136 ? -20.25 -6.707 -5.023 1 89.56 136 ASN A CA 1
ATOM 1079 C C . ASN A 1 136 ? -21.156 -6.172 -6.117 1 89.56 136 ASN A C 1
ATOM 1081 O O . ASN A 1 136 ? -20.797 -5.25 -6.848 1 89.56 136 ASN A O 1
ATOM 1085 N N . ALA A 1 137 ? -22.141 -7.082 -6.395 1 69.56 137 ALA A N 1
ATOM 1086 C CA . ALA A 1 137 ? -23.141 -6.766 -7.414 1 69.56 137 ALA A CA 1
ATOM 1087 C C . ALA A 1 137 ? -23.922 -5.504 -7.047 1 69.56 137 ALA A C 1
ATOM 1089 O O . ALA A 1 137 ? -24.141 -5.227 -5.867 1 69.56 137 ALA A O 1
ATOM 1090 N N . GLY A 1 138 ? -23.469 -4.273 -6.988 1 54.94 138 GLY A N 1
ATOM 1091 C CA . GLY A 1 138 ? -24.438 -3.227 -6.715 1 54.94 138 GLY A CA 1
ATOM 1092 C C . GLY A 1 138 ? -25.859 -3.734 -6.668 1 54.94 138 GLY A C 1
ATOM 1093 O O . GLY A 1 138 ? -26.172 -4.809 -7.191 1 54.94 138 GLY A O 1
ATOM 1094 N N . MET B 1 1 ? 30.281 11.758 -1.565 1 50.94 1 MET B N 1
ATOM 1095 C CA . MET B 1 1 ? 29.188 12.359 -2.332 1 50.94 1 MET B CA 1
ATOM 1096 C C . MET B 1 1 ? 27.859 11.688 -2.002 1 50.94 1 MET B C 1
ATOM 1098 O O . MET B 1 1 ? 27.75 10.469 -2.055 1 50.94 1 MET B O 1
ATOM 1102 N N . THR B 1 2 ? 27.016 12.508 -1.294 1 71.06 2 THR B N 1
ATOM 1103 C CA . THR B 1 2 ? 25.766 11.906 -0.85 1 71.06 2 THR B CA 1
ATOM 1104 C C . THR B 1 2 ? 25 11.297 -2.027 1 71.06 2 THR B C 1
ATOM 1106 O O . THR B 1 2 ? 24.797 11.961 -3.047 1 71.06 2 THR B O 1
ATOM 1109 N N . THR B 1 3 ? 24.891 9.961 -2.068 1 88.69 3 THR B N 1
ATOM 1110 C CA . THR B 1 3 ? 24.172 9.273 -3.133 1 88.69 3 THR B CA 1
ATOM 1111 C C . THR B 1 3 ? 22.703 9.711 -3.174 1 88.69 3 THR B C 1
ATOM 1113 O O . THR B 1 3 ? 22.203 10.297 -2.215 1 88.69 3 THR B O 1
ATOM 1116 N N . ASN B 1 4 ? 22.188 9.688 -4.324 1 94.62 4 ASN B N 1
ATOM 1117 C CA . ASN B 1 4 ? 20.766 9.969 -4.441 1 94.62 4 ASN B CA 1
ATOM 1118 C C . ASN B 1 4 ? 19.953 9.219 -3.389 1 94.62 4 ASN B C 1
ATOM 1120 O O . ASN B 1 4 ? 19 9.766 -2.824 1 94.62 4 ASN B O 1
ATOM 1124 N N . THR B 1 5 ? 20.391 8.031 -3.09 1 96.56 5 THR B N 1
ATOM 1125 C CA . THR B 1 5 ? 19.688 7.227 -2.1 1 96.56 5 THR B CA 1
ATOM 1126 C C . THR B 1 5 ? 19.766 7.875 -0.72 1 96.56 5 THR B C 1
ATOM 1128 O O . THR B 1 5 ? 18.781 7.906 0.014 1 96.56 5 THR B O 1
ATOM 1131 N N . GLN B 1 6 ? 20.906 8.367 -0.346 1 96.75 6 GLN B N 1
ATOM 1132 C CA . GLN B 1 6 ? 21.062 9.016 0.953 1 96.75 6 GLN B CA 1
ATOM 1133 C C . GLN B 1 6 ? 20.234 10.289 1.043 1 96.75 6 GLN B C 1
ATOM 1135 O O . GLN B 1 6 ? 19.625 10.57 2.08 1 96.75 6 GLN B O 1
ATOM 1140 N N . ILE B 1 7 ? 20.25 11.086 0.014 1 97.88 7 ILE B N 1
ATOM 1141 C CA . ILE B 1 7 ? 19.438 12.289 -0.027 1 97.88 7 ILE B CA 1
ATOM 1142 C C . ILE B 1 7 ? 17.953 11.914 0.151 1 97.88 7 ILE B C 1
ATOM 1144 O O . ILE B 1 7 ? 17.25 12.523 0.959 1 97.88 7 ILE B O 1
ATOM 1148 N N . THR B 1 8 ? 17.516 10.922 -0.638 1 98.5 8 THR B N 1
ATOM 1149 C CA . THR B 1 8 ? 16.125 10.445 -0.568 1 98.5 8 THR B CA 1
ATOM 1150 C C . THR B 1 8 ? 15.781 10 0.85 1 98.5 8 THR B C 1
ATOM 1152 O O . THR B 1 8 ? 14.727 10.359 1.378 1 98.5 8 THR B O 1
ATOM 1155 N N . ARG B 1 9 ? 16.625 9.25 1.484 1 98.19 9 ARG B N 1
ATOM 1156 C CA . ARG B 1 9 ? 16.406 8.773 2.844 1 98.19 9 ARG B CA 1
ATOM 1157 C C . ARG B 1 9 ? 16.297 9.938 3.824 1 98.19 9 ARG B C 1
ATOM 1159 O O . ARG B 1 9 ? 15.414 9.945 4.688 1 98.19 9 ARG B O 1
ATOM 1166 N N . ASN B 1 10 ? 17.188 10.914 3.715 1 98.44 10 ASN B N 1
ATOM 1167 C CA . ASN B 1 10 ? 17.156 12.086 4.59 1 98.44 10 ASN B CA 1
ATOM 1168 C C . ASN B 1 10 ? 15.844 12.852 4.465 1 98.44 10 ASN B C 1
ATOM 1170 O O . ASN B 1 10 ? 15.266 13.266 5.469 1 98.44 10 ASN B O 1
ATOM 1174 N N . VAL B 1 11 ? 15.398 13.023 3.23 1 98.75 11 VAL B N 1
ATOM 1175 C CA . VAL B 1 11 ? 14.148 13.734 2.988 1 98.75 11 VAL B CA 1
ATOM 1176 C C . VAL B 1 11 ? 12.977 12.945 3.574 1 98.75 11 VAL B C 1
ATOM 1178 O O . VAL B 1 11 ? 12.094 13.516 4.211 1 98.75 11 VAL B O 1
ATOM 1181 N N . ALA B 1 12 ? 12.945 11.641 3.375 1 98.81 12 ALA B N 1
ATOM 1182 C CA . ALA B 1 12 ? 11.906 10.781 3.936 1 98.81 12 ALA B CA 1
ATOM 1183 C C . ALA B 1 12 ? 11.883 10.875 5.457 1 98.81 12 ALA B C 1
ATOM 1185 O O . ALA B 1 12 ? 10.805 10.953 6.062 1 98.81 12 ALA B O 1
ATOM 1186 N N . GLU B 1 13 ? 13.031 10.844 6.059 1 98.69 13 GLU B N 1
ATOM 1187 C CA . GLU B 1 13 ? 13.125 10.938 7.512 1 98.69 13 GLU B CA 1
ATOM 1188 C C . GLU B 1 13 ? 12.617 12.289 8.008 1 98.69 13 GLU B C 1
ATOM 1190 O O . GLU B 1 13 ? 11.938 12.359 9.031 1 98.69 13 GLU B O 1
ATOM 1195 N N . GLU B 1 14 ? 12.984 13.336 7.316 1 98.75 14 GLU B N 1
ATOM 1196 C CA . GLU B 1 14 ? 12.469 14.656 7.664 1 98.75 14 GLU B CA 1
ATOM 1197 C C . GLU B 1 14 ? 10.945 14.703 7.539 1 98.75 14 GLU B C 1
ATOM 1199 O O . GLU B 1 14 ? 10.266 15.281 8.391 1 98.75 14 GLU B O 1
ATOM 1204 N N . PHE B 1 15 ? 10.438 14.109 6.465 1 98.88 15 PHE B N 1
ATOM 1205 C CA . PHE B 1 15 ? 8.992 14.008 6.27 1 98.88 15 PHE B CA 1
ATOM 1206 C C . PHE B 1 15 ? 8.328 13.344 7.473 1 98.88 15 PHE B C 1
ATOM 1208 O O . PHE B 1 15 ? 7.352 13.867 8.008 1 98.88 15 PHE B O 1
ATOM 1215 N N . VAL B 1 16 ? 8.867 12.25 7.934 1 98.62 16 VAL B N 1
ATOM 1216 C CA . VAL B 1 16 ? 8.336 11.508 9.078 1 98.62 16 VAL B CA 1
ATOM 1217 C C . VAL B 1 16 ? 8.383 12.391 10.328 1 98.62 16 VAL B C 1
ATOM 1219 O O . VAL B 1 16 ? 7.43 12.414 11.109 1 98.62 16 VAL B O 1
ATOM 1222 N N . GLN B 1 17 ? 9.484 13.102 10.508 1 98.19 17 GLN B N 1
ATOM 1223 C CA . GLN B 1 17 ? 9.633 13.977 11.664 1 98.19 17 GLN B CA 1
ATOM 1224 C C . GLN B 1 17 ? 8.562 15.062 11.664 1 98.19 17 GLN B C 1
ATOM 1226 O O . GLN B 1 17 ? 7.953 15.344 12.703 1 98.19 17 GLN B O 1
ATOM 1231 N N . ARG B 1 18 ? 8.312 15.648 10.516 1 98.31 18 ARG B N 1
ATOM 1232 C CA . ARG B 1 18 ? 7.312 16.719 10.422 1 98.31 18 ARG B CA 1
ATOM 1233 C C . ARG B 1 18 ? 5.906 16.172 10.633 1 98.31 18 ARG B C 1
ATOM 1235 O O . ARG B 1 18 ? 5.047 16.844 11.195 1 98.31 18 ARG B O 1
ATOM 1242 N N . LEU B 1 19 ? 5.645 14.984 10.141 1 97.69 19 LEU B N 1
ATOM 1243 C CA . LEU B 1 19 ? 4.371 14.328 10.414 1 97.69 19 LEU B CA 1
ATOM 1244 C C . LEU B 1 19 ? 4.156 14.172 11.914 1 97.69 19 LEU B C 1
ATOM 1246 O O . LEU B 1 19 ? 3.072 14.453 12.43 1 97.69 19 LEU B O 1
ATOM 1250 N N . GLY B 1 20 ? 5.184 13.703 12.602 1 95.88 20 GLY B N 1
ATOM 1251 C CA . GLY B 1 20 ? 5.105 13.508 14.039 1 95.88 20 GLY B CA 1
ATOM 1252 C C . GLY B 1 20 ? 4.801 14.781 14.797 1 95.88 20 GLY B C 1
ATOM 1253 O O . GLY B 1 20 ? 4.113 14.75 15.82 1 95.88 20 GLY B O 1
ATOM 1254 N N . LYS B 1 21 ? 5.258 15.883 14.289 1 95.75 21 LYS B N 1
ATOM 1255 C CA . LYS B 1 21 ? 5.043 17.188 14.914 1 95.75 21 LYS B CA 1
ATOM 1256 C C . LYS B 1 21 ? 3.703 17.781 14.5 1 95.75 21 LYS B C 1
ATOM 1258 O O . LYS B 1 21 ? 3.332 18.859 14.953 1 95.75 21 LYS B O 1
ATOM 1263 N N . GLN B 1 22 ? 3.01 17.078 13.68 1 96 22 GLN B N 1
ATOM 1264 C CA . GLN B 1 22 ? 1.764 17.578 13.109 1 96 22 GLN B CA 1
ATOM 1265 C C . GLN B 1 22 ? 1.926 19.016 12.617 1 96 22 GLN B C 1
ATOM 1267 O O . GLN B 1 22 ? 1.15 19.906 12.992 1 96 22 GLN B O 1
ATOM 1272 N N . ASP B 1 23 ? 2.871 19.203 11.711 1 97.31 23 ASP B N 1
ATOM 1273 C CA . ASP B 1 23 ? 3.273 20.484 11.125 1 97.31 23 ASP B CA 1
ATOM 1274 C C . ASP B 1 23 ? 2.93 20.547 9.641 1 97.31 23 ASP B C 1
ATOM 1276 O O . ASP B 1 23 ? 3.811 20.406 8.789 1 97.31 23 ASP B O 1
ATOM 1280 N N . PRO B 1 24 ? 1.665 20.844 9.344 1 98.44 24 PRO B N 1
ATOM 1281 C CA . PRO B 1 24 ? 1.254 20.766 7.941 1 98.44 24 PRO B CA 1
ATOM 1282 C C . PRO B 1 24 ? 2.047 21.719 7.047 1 98.44 24 PRO B C 1
ATOM 1284 O O . PRO B 1 24 ? 2.406 21.344 5.922 1 98.44 24 PRO B O 1
ATOM 1287 N N . ASP B 1 25 ? 2.352 22.859 7.512 1 98.5 25 ASP B N 1
ATOM 1288 C CA . ASP B 1 25 ? 3.115 23.812 6.707 1 98.5 25 ASP B CA 1
ATOM 1289 C C . ASP B 1 25 ? 4.547 23.328 6.496 1 98.5 25 ASP B C 1
ATOM 1291 O O . ASP B 1 25 ? 5.094 23.453 5.395 1 98.5 25 ASP B O 1
ATOM 1295 N N . GLY B 1 26 ? 5.152 22.859 7.539 1 98.56 26 GLY B N 1
ATOM 1296 C CA . GLY B 1 26 ? 6.48 22.281 7.41 1 98.56 26 GLY B CA 1
ATOM 1297 C C . GLY B 1 26 ? 6.535 21.109 6.457 1 98.56 26 GLY B C 1
ATOM 1298 O O . GLY B 1 26 ? 7.504 20.953 5.715 1 98.56 26 GLY B O 1
ATOM 1299 N N . ILE B 1 27 ? 5.496 20.234 6.508 1 98.81 27 ILE B N 1
ATOM 1300 C CA . ILE B 1 27 ? 5.422 19.109 5.582 1 98.81 27 ILE B CA 1
ATOM 1301 C C . ILE B 1 27 ? 5.355 19.625 4.148 1 98.81 27 ILE B C 1
ATOM 1303 O O . ILE B 1 27 ? 6.113 19.172 3.285 1 98.81 27 ILE B O 1
ATOM 1307 N N . GLN B 1 28 ? 4.469 20.562 3.916 1 98.88 28 GLN B N 1
ATOM 1308 C CA . GLN B 1 28 ? 4.27 21.156 2.596 1 98.88 28 GLN B CA 1
ATOM 1309 C C . GLN B 1 28 ? 5.586 21.672 2.025 1 98.88 28 GLN B C 1
ATOM 1311 O O . GLN B 1 28 ? 5.836 21.562 0.824 1 98.88 28 GLN B O 1
ATOM 1316 N N . GLU B 1 29 ? 6.473 22.188 2.803 1 98.62 29 GLU B N 1
ATOM 1317 C CA . GLU B 1 29 ? 7.727 22.812 2.381 1 98.62 29 GLU B CA 1
ATOM 1318 C C . GLU B 1 29 ? 8.695 21.766 1.818 1 98.62 29 GLU B C 1
ATOM 1320 O O . GLU B 1 29 ? 9.656 22.109 1.133 1 98.62 29 GLU B O 1
ATOM 1325 N N . LEU B 1 30 ? 8.531 20.547 2.131 1 98.88 30 LEU B N 1
ATOM 1326 C CA . LEU B 1 30 ? 9.414 19.484 1.659 1 98.88 30 LEU B CA 1
ATOM 1327 C C . LEU B 1 30 ? 9.125 19.141 0.203 1 98.88 30 LEU B C 1
ATOM 1329 O O . LEU B 1 30 ? 9.914 18.453 -0.446 1 98.88 30 LEU B O 1
ATOM 1333 N N . PHE B 1 31 ? 7.969 19.625 -0.353 1 98.94 31 PHE B N 1
ATOM 1334 C CA . PHE B 1 31 ? 7.496 19.188 -1.663 1 98.94 31 PHE B CA 1
ATOM 1335 C C . PHE B 1 31 ? 7.926 20.172 -2.744 1 98.94 31 PHE B C 1
ATOM 1337 O O . PHE B 1 31 ? 8.102 21.359 -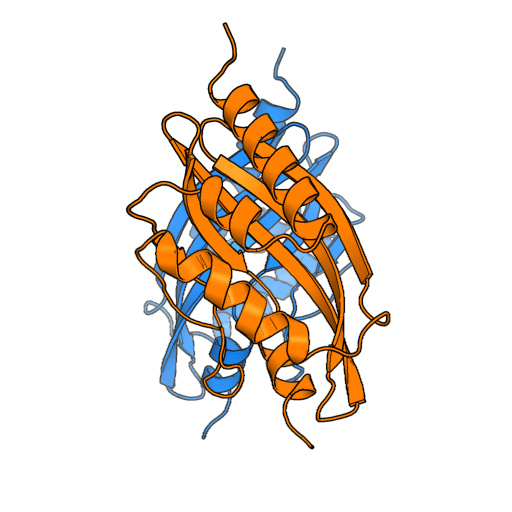2.473 1 98.94 31 PHE B O 1
ATOM 1344 N N . ALA B 1 32 ? 8.156 19.672 -3.965 1 98.88 32 ALA B N 1
ATOM 1345 C CA . ALA B 1 32 ? 8.312 20.5 -5.164 1 98.88 32 ALA B CA 1
ATOM 1346 C C . ALA B 1 32 ? 7.02 21.234 -5.492 1 98.88 32 ALA B C 1
ATOM 1348 O O . ALA B 1 32 ? 5.957 20.922 -4.949 1 98.88 32 ALA B O 1
ATOM 1349 N N . GLN B 1 33 ? 7.109 22.156 -6.348 1 98.69 33 GLN B N 1
ATOM 1350 C CA . GLN B 1 33 ? 5.941 22.953 -6.711 1 98.69 33 GLN B CA 1
ATOM 1351 C C . GLN B 1 33 ? 4.883 22.109 -7.402 1 98.69 33 GLN B C 1
ATOM 1353 O O . GLN B 1 33 ? 3.689 22.25 -7.145 1 98.69 33 GLN B O 1
ATOM 1358 N N . LYS B 1 34 ? 5.34 21.344 -8.383 1 98.75 34 LYS B N 1
ATOM 1359 C CA . LYS B 1 34 ? 4.465 20.391 -9.047 1 98.75 34 LYS B CA 1
ATOM 1360 C C . LYS B 1 34 ? 4.645 18.984 -8.469 1 98.75 34 LYS B C 1
ATOM 1362 O O . LYS B 1 34 ? 5.77 18.516 -8.305 1 98.75 34 LYS B O 1
ATOM 1367 N N . ILE B 1 35 ? 3.535 18.328 -8.133 1 98.88 35 ILE B N 1
ATOM 1368 C CA . ILE B 1 35 ? 3.65 17.031 -7.477 1 98.88 35 ILE B CA 1
ATOM 1369 C C . ILE B 1 35 ? 2.67 16.047 -8.109 1 98.88 35 ILE B C 1
ATOM 1371 O O . ILE B 1 35 ? 1.683 16.453 -8.727 1 98.88 35 ILE B O 1
ATOM 1375 N N . ASP B 1 36 ? 3.004 14.789 -8.031 1 98.88 36 ASP B N 1
ATOM 1376 C CA . ASP B 1 36 ? 2.107 13.664 -8.281 1 98.88 36 ASP B CA 1
ATOM 1377 C C . ASP B 1 36 ? 1.657 13.023 -6.973 1 98.88 36 ASP B C 1
ATOM 1379 O O . ASP B 1 36 ? 2.381 12.211 -6.391 1 98.88 36 ASP B O 1
ATOM 1383 N N . TRP B 1 37 ? 0.54 13.43 -6.461 1 98.88 37 TRP B N 1
ATOM 1384 C CA . TRP B 1 37 ? -0.036 12.969 -5.199 1 98.88 37 TRP B CA 1
ATOM 1385 C C . TRP B 1 37 ? -1.27 12.109 -5.449 1 98.88 37 TRP B C 1
ATOM 1387 O O . TRP B 1 37 ? -2.117 12.453 -6.277 1 98.88 37 TRP B O 1
ATOM 1397 N N . TYR B 1 38 ? -1.258 10.953 -4.723 1 98.81 38 TYR B N 1
ATOM 1398 C CA . TYR B 1 38 ? -2.459 10.133 -4.828 1 98.81 38 TYR B CA 1
ATOM 1399 C C . TYR B 1 38 ? -2.73 9.391 -3.525 1 98.81 38 TYR B C 1
ATOM 1401 O O . TYR B 1 38 ? -1.875 8.648 -3.037 1 98.81 38 TYR B O 1
ATOM 1409 N N . VAL B 1 39 ? -3.84 9.617 -2.934 1 98.56 39 VAL B N 1
ATOM 1410 C CA . VAL B 1 39 ? -4.391 8.898 -1.786 1 98.56 39 VAL B CA 1
ATOM 1411 C C . VAL B 1 39 ? -5.75 8.305 -2.15 1 98.56 39 VAL B C 1
ATOM 1413 O O . VAL B 1 39 ? -6.734 9.039 -2.297 1 98.56 39 VAL B O 1
ATOM 1416 N N . PRO B 1 40 ? -5.785 6.996 -2.268 1 97.69 40 PRO B N 1
ATOM 1417 C CA . PRO B 1 40 ? -7.055 6.375 -2.654 1 97.69 40 PRO B CA 1
ATOM 1418 C C . PRO B 1 40 ? -8.102 6.438 -1.546 1 97.69 40 PRO B C 1
ATOM 1420 O O . PRO B 1 40 ? -7.758 6.566 -0.369 1 97.69 40 PRO B O 1
ATOM 1423 N N . GLY B 1 41 ? -9.391 6.258 -1.979 1 93.62 41 GLY B N 1
ATOM 1424 C CA . GLY B 1 41 ? -10.492 6.227 -1.034 1 93.62 41 GLY B CA 1
ATOM 1425 C C . GLY B 1 41 ? -11.82 6.637 -1.651 1 93.62 41 GLY B C 1
ATOM 1426 O O . GLY B 1 41 ? -11.977 6.598 -2.873 1 93.62 41 GLY B O 1
ATOM 1427 N N . SER B 1 42 ? -12.727 6.875 -0.722 1 89.06 42 SER B N 1
ATOM 1428 C CA . SER B 1 42 ? -14.078 7.195 -1.166 1 89.06 42 SER B CA 1
ATOM 1429 C C . SER B 1 42 ? -14.398 8.672 -0.943 1 89.06 42 SER B C 1
ATOM 1431 O O . SER B 1 42 ? -13.672 9.367 -0.239 1 89.06 42 SER B O 1
ATOM 1433 N N . ASP B 1 43 ? -15.523 9 -1.486 1 86.06 43 ASP B N 1
ATOM 1434 C CA . ASP B 1 43 ? -16 10.375 -1.354 1 86.06 43 ASP B CA 1
ATOM 1435 C C . ASP B 1 43 ? -16.375 10.688 0.093 1 86.06 43 ASP B C 1
ATOM 1437 O O . ASP B 1 43 ? -16.453 11.859 0.475 1 86.06 43 ASP B O 1
ATOM 1441 N N . THR B 1 44 ? -16.578 9.664 0.846 1 86.38 44 THR B N 1
ATOM 1442 C CA . THR B 1 44 ? -16.969 9.875 2.236 1 86.38 44 THR B CA 1
ATOM 1443 C C . THR B 1 44 ? -15.766 10.32 3.066 1 86.38 44 THR B C 1
ATOM 1445 O O . THR B 1 44 ? -15.93 10.859 4.164 1 86.38 44 THR B O 1
ATOM 1448 N N . VAL B 1 45 ? -14.641 10.039 2.607 1 94.25 45 VAL B N 1
ATOM 1449 C CA . VAL B 1 45 ? -13.398 10.484 3.232 1 94.25 45 VAL B CA 1
ATOM 1450 C C . VAL B 1 45 ? -12.836 11.688 2.477 1 94.25 45 VAL B C 1
ATOM 1452 O O . VAL B 1 45 ? -12.141 11.523 1.47 1 94.25 45 VAL B O 1
ATOM 1455 N N . SER B 1 46 ? -13.016 12.781 2.93 1 93.94 46 SER B N 1
ATOM 1456 C CA . SER B 1 46 ? -13 14.039 2.186 1 93.94 46 SER B CA 1
ATOM 1457 C C . SER B 1 46 ? -11.586 14.398 1.746 1 93.94 46 SER B C 1
ATOM 1459 O O . SER B 1 46 ? -11.406 15.219 0.841 1 93.94 46 SER B O 1
ATOM 1461 N N . TRP B 1 47 ? -10.617 13.859 2.318 1 96.94 47 TRP B N 1
ATOM 1462 C CA . TRP B 1 47 ? -9.258 14.289 2.012 1 96.94 47 TRP B CA 1
ATOM 1463 C C . TRP B 1 47 ? -8.633 13.398 0.94 1 96.94 47 TRP B C 1
ATOM 1465 O O . TRP B 1 47 ? -7.543 13.68 0.444 1 96.94 47 TRP B O 1
ATOM 1475 N N . THR B 1 48 ? -9.266 12.367 0.533 1 97.81 48 THR B N 1
ATOM 1476 C CA . THR B 1 48 ? -8.688 11.438 -0.43 1 97.81 48 THR B CA 1
ATOM 1477 C C . THR B 1 48 ? -8.664 12.047 -1.826 1 97.81 48 THR B C 1
ATOM 1479 O O . THR B 1 48 ? -9.281 13.086 -2.064 1 97.81 48 THR B O 1
ATOM 1482 N N . GLY B 1 49 ? -7.871 11.398 -2.74 1 97.12 49 GLY B N 1
ATOM 1483 C CA . GLY B 1 49 ? -7.844 11.836 -4.129 1 97.12 49 GLY B CA 1
ATOM 1484 C C . GLY B 1 49 ? -6.477 12.305 -4.578 1 97.12 49 GLY B C 1
ATOM 1485 O O . GLY B 1 49 ? -5.465 11.984 -3.951 1 97.12 49 GLY B O 1
ATOM 1486 N N . ARG B 1 50 ? -6.445 12.992 -5.738 1 98.19 50 ARG B N 1
ATOM 1487 C CA . ARG B 1 50 ? -5.219 13.438 -6.387 1 98.19 50 ARG B CA 1
ATOM 1488 C C . ARG B 1 50 ? -4.934 14.906 -6.066 1 98.19 50 ARG B C 1
ATOM 1490 O O . ARG B 1 50 ? -5.855 15.68 -5.82 1 98.19 50 ARG B O 1
ATOM 1497 N N . ARG B 1 51 ? -3.689 15.211 -5.996 1 98.69 51 ARG B N 1
ATOM 1498 C CA . ARG B 1 51 ? -3.189 16.578 -5.938 1 98.69 51 ARG B CA 1
ATOM 1499 C C . ARG B 1 51 ? -2.014 16.781 -6.887 1 98.69 51 ARG B C 1
ATOM 1501 O O . ARG B 1 51 ? -1.254 15.836 -7.145 1 98.69 51 ARG B O 1
ATOM 1508 N N . THR B 1 52 ? -1.82 18.031 -7.379 1 98.81 52 THR B N 1
ATOM 1509 C CA . THR B 1 52 ? -0.778 18.25 -8.375 1 98.81 52 THR B CA 1
ATOM 1510 C C . THR B 1 52 ? 0.092 19.438 -7.984 1 98.81 52 THR B C 1
ATOM 1512 O O . THR B 1 52 ? 1.052 19.766 -8.688 1 98.81 52 THR B O 1
ATOM 1515 N N . ARG B 1 53 ? -0.278 20.062 -6.859 1 98.81 53 ARG B N 1
ATOM 1516 C CA . ARG B 1 53 ? 0.474 21.25 -6.445 1 98.81 53 ARG B CA 1
ATOM 1517 C C . ARG B 1 53 ? 0.844 21.172 -4.969 1 98.81 53 ARG B C 1
ATOM 1519 O O . ARG B 1 53 ? 0.059 20.688 -4.152 1 98.81 53 ARG B O 1
ATOM 1526 N N . ARG B 1 54 ? 1.974 21.812 -4.668 1 98.75 54 ARG B N 1
ATOM 1527 C CA . ARG B 1 54 ? 2.516 21.844 -3.312 1 98.75 54 ARG B CA 1
ATOM 1528 C C . ARG B 1 54 ? 1.527 22.469 -2.338 1 98.75 54 ARG B C 1
ATOM 1530 O O . ARG B 1 54 ? 1.409 22.031 -1.191 1 98.75 54 ARG B O 1
ATOM 1537 N N . GLU B 1 55 ? 0.818 23.469 -2.76 1 98.69 55 GLU B N 1
ATOM 1538 C CA . GLU B 1 55 ? -0.071 24.234 -1.891 1 98.69 55 GLU B CA 1
ATOM 1539 C C . GLU B 1 55 ? -1.253 23.391 -1.429 1 98.69 55 GLU B C 1
ATOM 1541 O O . GLU B 1 55 ? -1.979 23.766 -0.509 1 98.69 55 GLU B O 1
ATOM 1546 N N . GLU B 1 56 ? -1.433 22.25 -2.035 1 98.81 56 GLU B N 1
ATOM 1547 C CA . GLU B 1 56 ? -2.549 21.391 -1.684 1 98.81 56 GLU B CA 1
ATOM 1548 C C . GLU B 1 56 ? -2.16 20.406 -0.577 1 98.81 56 GLU B C 1
ATOM 1550 O O . GLU B 1 56 ? -3.01 19.688 -0.047 1 98.81 56 GLU B O 1
ATOM 1555 N N . VAL B 1 57 ? -0.894 20.391 -0.183 1 98.88 57 VAL B N 1
ATOM 1556 C CA . VAL B 1 57 ? -0.391 19.391 0.754 1 98.88 57 VAL B CA 1
ATOM 1557 C C . VAL B 1 57 ? -0.847 19.75 2.17 1 98.88 57 VAL B C 1
ATOM 1559 O O . VAL B 1 57 ? -1.431 18.906 2.863 1 98.88 57 VAL B O 1
ATOM 1562 N N . ALA B 1 58 ? -0.622 20.938 2.621 1 98.88 58 ALA B N 1
ATOM 1563 C CA . ALA B 1 58 ? -0.993 21.312 3.98 1 98.88 58 ALA B CA 1
ATOM 1564 C C . ALA B 1 58 ? -2.494 21.156 4.203 1 98.88 58 ALA B C 1
ATOM 1566 O O . ALA B 1 58 ? -2.922 20.594 5.211 1 98.88 58 ALA B O 1
ATOM 1567 N N . PRO B 1 59 ? -3.338 21.562 3.238 1 98.69 59 PRO B N 1
ATOM 1568 C CA . PRO B 1 59 ? -4.781 21.375 3.408 1 98.69 59 PRO B CA 1
ATOM 1569 C C . PRO B 1 59 ? -5.168 19.891 3.535 1 98.69 59 PRO B C 1
ATOM 1571 O O . PRO B 1 59 ? -6.152 19.578 4.207 1 98.69 59 PRO B O 1
ATOM 1574 N N . TYR B 1 60 ? -4.48 19 2.916 1 98.69 60 TYR B N 1
ATOM 1575 C CA . TYR B 1 60 ? -4.719 17.562 3.105 1 98.69 60 TYR B CA 1
ATOM 1576 C C . TYR B 1 60 ? -4.711 17.203 4.586 1 98.69 60 TYR B C 1
ATOM 1578 O O . TYR B 1 60 ? -5.664 16.609 5.09 1 98.69 60 TYR B O 1
ATOM 1586 N N . PHE B 1 61 ? -3.721 17.625 5.246 1 98.5 61 PHE B N 1
ATOM 1587 C CA . PHE B 1 61 ? -3.537 17.25 6.645 1 98.5 61 PHE B CA 1
ATOM 1588 C C . PHE B 1 61 ? -4.5 18.016 7.543 1 98.5 61 PHE B C 1
ATOM 1590 O O . PHE B 1 61 ? -5.074 17.453 8.477 1 98.5 61 PHE B O 1
ATOM 1597 N N . THR B 1 62 ? -4.688 19.328 7.254 1 98.12 62 THR B N 1
ATOM 1598 C CA . THR B 1 62 ? -5.562 20.156 8.086 1 98.12 62 THR B CA 1
ATOM 1599 C C . THR B 1 62 ? -7.016 19.719 7.941 1 98.12 62 THR B C 1
ATOM 1601 O O . THR B 1 62 ? -7.82 19.906 8.859 1 98.12 62 THR B O 1
ATOM 1604 N N . THR B 1 63 ? -7.328 19.125 6.863 1 97.62 63 THR B N 1
ATOM 1605 C CA . THR B 1 63 ? -8.664 18.562 6.668 1 97.62 63 THR B CA 1
ATOM 1606 C C . THR B 1 63 ? -8.781 17.219 7.375 1 97.62 63 THR B C 1
ATOM 1608 O O . THR B 1 63 ? -9.781 16.938 8.039 1 97.62 63 THR B O 1
ATOM 1611 N N . MET B 1 64 ? -7.824 16.406 7.316 1 97.81 64 MET B N 1
ATOM 1612 C CA . MET B 1 64 ? -7.855 15.016 7.766 1 97.81 64 MET B CA 1
ATOM 1613 C C . MET B 1 64 ? -7.793 14.938 9.289 1 97.81 64 MET B C 1
ATOM 1615 O O . MET B 1 64 ? -8.602 14.242 9.914 1 97.81 64 MET B O 1
ATOM 1619 N N . TRP B 1 65 ? -6.891 15.609 9.922 1 97.81 65 TRP B N 1
ATOM 1620 C CA . TRP B 1 65 ? -6.523 15.367 11.312 1 97.81 65 TRP B CA 1
ATOM 1621 C C . TRP B 1 65 ? -7.707 15.633 12.234 1 97.81 65 TRP B C 1
ATOM 1623 O O . TRP B 1 65 ? -7.945 14.875 13.18 1 97.81 65 TRP B O 1
ATOM 1633 N N . PRO B 1 66 ? -8.594 16.641 11.922 1 97.31 66 PRO B N 1
ATOM 1634 C CA . PRO B 1 66 ? -9.719 16.906 12.82 1 97.31 66 PRO B CA 1
ATOM 1635 C C . PRO B 1 66 ? -10.758 15.781 12.805 1 97.31 66 PRO B C 1
ATOM 1637 O O . PRO B 1 66 ? -11.648 15.75 13.656 1 97.31 66 PRO B O 1
ATOM 1640 N N . HIS B 1 67 ? -10.641 14.891 11.93 1 97.62 67 HIS B N 1
ATOM 1641 C CA . HIS B 1 67 ? -11.602 13.797 11.875 1 97.62 67 HIS B CA 1
ATOM 1642 C C . HIS B 1 67 ? -11.25 12.703 12.875 1 97.62 67 HIS B C 1
ATOM 1644 O O . HIS B 1 67 ? -12.039 11.781 13.102 1 97.62 67 HIS B O 1
ATOM 1650 N N . PHE B 1 68 ? -10.148 12.805 13.461 1 97.94 68 PHE B N 1
ATOM 1651 C CA . PHE B 1 68 ? -9.719 11.812 14.438 1 97.94 68 PHE B CA 1
ATOM 1652 C C . PHE B 1 68 ? -9.742 12.391 15.844 1 97.94 68 PHE B C 1
ATOM 1654 O O . PHE B 1 68 ? -9.461 13.57 16.047 1 97.94 68 PHE B O 1
ATOM 1661 N N . VAL B 1 69 ? -10.047 11.516 16.844 1 98.25 69 VAL B N 1
ATOM 1662 C CA . VAL B 1 69 ? -10.078 11.93 18.234 1 98.25 69 VAL B CA 1
ATOM 1663 C C . VAL B 1 69 ? -8.664 12.273 18.703 1 98.25 69 VAL B C 1
ATOM 1665 O O . VAL B 1 69 ? -7.766 11.43 18.641 1 98.25 69 VAL B O 1
ATOM 1668 N N . PRO B 1 70 ? -8.516 13.492 19.234 1 96.38 70 PRO B N 1
ATOM 1669 C CA . PRO B 1 70 ? -7.184 13.883 19.719 1 96.38 70 PRO B CA 1
ATOM 1670 C C . PRO B 1 70 ? -6.641 12.93 20.781 1 96.38 70 PRO B C 1
ATOM 1672 O O . PRO B 1 70 ? -7.379 12.516 21.672 1 96.38 70 PRO B O 1
ATOM 1675 N N . GLY B 1 71 ? -5.426 12.594 20.625 1 95.44 71 GLY B N 1
ATOM 1676 C CA . GLY B 1 71 ? -4.758 11.766 21.625 1 95.44 71 GLY B CA 1
ATOM 1677 C C . GLY B 1 71 ? -5.035 10.289 21.453 1 95.44 71 GLY B C 1
ATOM 1678 O O . GLY B 1 71 ? -4.488 9.461 22.188 1 95.44 71 GLY B O 1
ATOM 1679 N N . ARG B 1 72 ? -5.848 9.938 20.5 1 97.25 72 ARG B N 1
ATOM 1680 C CA . ARG B 1 72 ? -6.211 8.531 20.328 1 97.25 72 ARG B CA 1
ATOM 1681 C C . ARG B 1 72 ? -5.672 7.984 19.016 1 97.25 72 ARG B C 1
ATOM 1683 O O . ARG B 1 72 ? -6.238 7.047 18.438 1 97.25 72 ARG B O 1
ATOM 1690 N N . SER B 1 73 ? -4.66 8.609 18.5 1 97.44 73 SER B N 1
ATOM 1691 C CA . SER B 1 73 ? -3.99 8.133 17.297 1 97.44 73 SER B CA 1
ATOM 1692 C C . SER B 1 73 ? -2.582 7.637 17.609 1 97.44 73 SER B C 1
ATOM 1694 O O . SER B 1 73 ? -1.858 8.258 18.391 1 97.44 73 SER B O 1
ATOM 1696 N N . VAL B 1 74 ? -2.281 6.52 17.062 1 97.38 74 VAL B N 1
ATOM 1697 C CA . VAL B 1 74 ? -0.942 5.949 17.156 1 97.38 74 VAL B CA 1
ATOM 1698 C C . VAL B 1 74 ? -0.423 5.59 15.773 1 97.38 74 VAL B C 1
ATOM 1700 O O . VAL B 1 74 ? -1.124 4.949 14.984 1 97.38 74 VAL B O 1
ATOM 1703 N N . VAL B 1 75 ? 0.721 6.09 15.461 1 97.12 75 VAL B N 1
ATOM 1704 C CA . VAL B 1 75 ? 1.419 5.719 14.234 1 97.12 75 VAL B CA 1
ATOM 1705 C C . VAL B 1 75 ? 2.709 4.977 14.578 1 97.12 75 VAL B C 1
ATOM 1707 O O . VAL B 1 75 ? 3.586 5.523 15.25 1 97.12 75 VAL B O 1
ATOM 1710 N N . ASP B 1 76 ? 2.818 3.799 14.211 1 98.25 76 ASP B N 1
ATOM 1711 C CA . ASP B 1 76 ? 3.994 2.955 14.406 1 98.25 76 ASP B CA 1
ATOM 1712 C C . ASP B 1 76 ? 4.773 2.791 13.102 1 98.25 76 ASP B C 1
ATOM 1714 O O . ASP B 1 76 ? 4.387 1.999 12.242 1 98.25 76 ASP B O 1
ATOM 1718 N N . LEU B 1 77 ? 5.867 3.568 12.938 1 98.56 77 LEU B N 1
ATOM 1719 C CA . LEU B 1 77 ? 6.73 3.438 11.766 1 98.56 77 LEU B CA 1
ATOM 1720 C C . LEU B 1 77 ? 7.504 2.123 11.805 1 98.56 77 LEU B C 1
ATOM 1722 O O . LEU B 1 77 ? 8.219 1.846 12.773 1 98.56 77 LEU B O 1
ATOM 1726 N N . LYS B 1 78 ? 7.34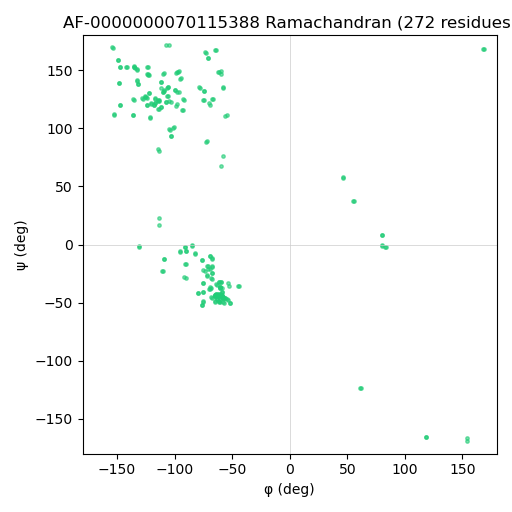 1.34 10.836 1 98.25 78 LYS B N 1
ATOM 1727 C CA . LYS B 1 78 ? 7.969 0.023 10.797 1 98.25 78 LYS B CA 1
ATOM 1728 C C . LYS B 1 78 ? 9.32 0.079 10.086 1 98.25 78 LYS B C 1
ATOM 1730 O O . LYS B 1 78 ? 10.203 -0.739 10.352 1 98.25 78 LYS B O 1
ATOM 1735 N N . GLY B 1 79 ? 9.461 1.066 9.133 1 97.75 79 GLY B N 1
ATOM 1736 C CA . GLY B 1 79 ? 10.734 1.188 8.445 1 97.75 79 GLY B CA 1
ATOM 1737 C C . GLY B 1 79 ? 10.68 2.107 7.238 1 97.75 79 GLY B C 1
ATOM 1738 O O . GLY B 1 79 ? 9.602 2.547 6.836 1 97.75 79 GLY B O 1
ATOM 1739 N N . ILE B 1 80 ? 11.883 2.41 6.754 1 98.44 80 ILE B N 1
ATOM 1740 C CA . ILE B 1 80 ? 12.086 3.172 5.527 1 98.44 80 ILE B CA 1
ATOM 1741 C C . ILE B 1 80 ? 12.961 2.373 4.562 1 98.44 80 ILE B C 1
ATOM 1743 O O . ILE B 1 80 ? 14.07 1.971 4.91 1 98.44 80 ILE B O 1
ATOM 1747 N N . ILE B 1 81 ? 12.391 2.115 3.422 1 98.38 81 ILE B N 1
ATOM 1748 C CA . ILE B 1 81 ? 13.117 1.49 2.32 1 98.38 81 ILE B CA 1
ATOM 1749 C C . ILE B 1 81 ? 13.445 2.537 1.26 1 98.38 81 ILE B C 1
ATOM 1751 O O . ILE B 1 81 ? 12.555 3.223 0.756 1 98.38 81 ILE B O 1
ATOM 1755 N N . ALA B 1 82 ? 14.758 2.686 0.925 1 97.81 82 ALA B N 1
ATOM 1756 C CA . ALA B 1 82 ? 15.148 3.719 -0.029 1 97.81 82 ALA B CA 1
ATOM 1757 C C . ALA B 1 82 ? 16.078 3.154 -1.097 1 97.81 82 ALA B C 1
ATOM 1759 O O . ALA B 1 82 ? 16.953 2.344 -0.796 1 97.81 82 ALA B O 1
ATOM 1760 N N . ASP B 1 83 ? 15.867 3.541 -2.307 1 97.25 83 ASP B N 1
ATOM 1761 C CA . ASP B 1 83 ? 16.641 3.158 -3.486 1 97.25 83 ASP B CA 1
ATOM 1762 C C . ASP B 1 83 ? 16.578 4.246 -4.555 1 97.25 83 ASP B C 1
ATOM 1764 O O . ASP B 1 83 ? 15.539 4.461 -5.176 1 97.25 83 ASP B O 1
ATOM 1768 N N . GLY B 1 84 ? 17.797 4.871 -4.758 1 97.12 84 GLY B N 1
ATOM 1769 C CA . GLY B 1 84 ? 17.797 5.988 -5.691 1 97.12 84 GLY B CA 1
ATOM 1770 C C . GLY B 1 84 ? 16.891 7.133 -5.25 1 97.12 84 GLY B C 1
ATOM 1771 O O . GLY B 1 84 ? 17.016 7.617 -4.121 1 97.12 84 GLY B O 1
ATOM 1772 N N . ASP B 1 85 ? 15.938 7.508 -6.105 1 98.44 85 ASP B N 1
ATOM 1773 C CA . ASP B 1 85 ? 15.078 8.656 -5.859 1 98.44 85 ASP B CA 1
ATOM 1774 C C . ASP B 1 85 ? 13.812 8.25 -5.113 1 98.44 85 ASP B C 1
ATOM 1776 O O . ASP B 1 85 ? 12.984 9.094 -4.766 1 98.44 85 ASP B O 1
ATOM 1780 N N . ASP B 1 86 ? 13.68 6.926 -4.848 1 98.75 86 ASP B N 1
ATOM 1781 C CA . ASP B 1 86 ? 12.414 6.441 -4.297 1 98.75 86 ASP B CA 1
ATOM 1782 C C . ASP B 1 86 ? 12.594 5.961 -2.857 1 98.75 86 ASP B C 1
ATOM 1784 O O . ASP B 1 86 ? 13.602 5.336 -2.525 1 98.75 86 ASP B O 1
ATOM 1788 N N . ALA B 1 87 ? 11.641 6.27 -2.023 1 98.81 87 ALA B N 1
ATOM 1789 C CA . ALA B 1 87 ? 11.555 5.758 -0.656 1 98.81 87 ALA B CA 1
ATOM 1790 C C . ALA B 1 87 ? 10.148 5.246 -0.348 1 98.81 87 ALA B C 1
ATOM 1792 O O . ALA B 1 87 ? 9.156 5.828 -0.799 1 98.81 87 ALA B O 1
ATOM 1793 N N . ILE B 1 88 ? 10.109 4.191 0.352 1 98.94 88 ILE B N 1
ATOM 1794 C CA . ILE B 1 88 ? 8.859 3.67 0.894 1 98.94 88 ILE B CA 1
ATOM 1795 C C . ILE B 1 88 ? 8.875 3.764 2.418 1 98.94 88 ILE B C 1
ATOM 1797 O O . ILE B 1 88 ? 9.812 3.279 3.064 1 98.94 88 ILE B O 1
ATOM 1801 N N . LEU B 1 89 ? 7.918 4.422 2.961 1 98.94 89 LEU B N 1
ATOM 1802 C CA . LEU B 1 89 ? 7.637 4.371 4.391 1 98.94 89 LEU B CA 1
ATOM 1803 C C . LEU B 1 89 ? 6.613 3.287 4.707 1 98.94 89 LEU B C 1
ATOM 1805 O O . LEU B 1 89 ? 5.539 3.244 4.098 1 98.94 89 LEU B O 1
ATOM 1809 N N . LEU B 1 90 ? 6.965 2.398 5.578 1 98.88 90 LEU B N 1
ATOM 1810 C CA . LEU B 1 90 ? 6.043 1.384 6.078 1 98.88 90 LEU B CA 1
ATOM 1811 C C . LEU B 1 90 ? 5.605 1.703 7.504 1 98.88 90 LEU B C 1
ATOM 1813 O O . LEU B 1 90 ? 6.445 1.958 8.375 1 98.88 90 LEU B O 1
ATOM 1817 N N . ALA B 1 91 ? 4.305 1.719 7.711 1 98.75 91 ALA B N 1
ATOM 1818 C CA . ALA B 1 91 ? 3.783 2.057 9.031 1 98.75 91 ALA B CA 1
ATOM 1819 C C . ALA B 1 91 ? 2.469 1.33 9.312 1 98.75 91 ALA B C 1
ATOM 1821 O O . ALA B 1 91 ? 1.846 0.793 8.391 1 98.75 91 ALA B O 1
ATOM 1822 N N . VAL B 1 92 ? 2.141 1.206 10.57 1 98.69 92 VAL B N 1
ATOM 1823 C CA . VAL B 1 92 ? 0.812 0.828 11.039 1 98.69 92 VAL B CA 1
ATOM 1824 C C . VAL B 1 92 ? 0.21 1.969 11.859 1 98.69 92 VAL B C 1
ATOM 1826 O O . VAL B 1 92 ? 0.858 2.502 12.758 1 98.69 92 VAL B O 1
ATOM 1829 N N . TRP B 1 93 ? -0.938 2.395 11.492 1 98.12 93 TRP B N 1
ATOM 1830 C CA . TRP B 1 93 ? -1.569 3.432 12.305 1 98.12 93 TRP B CA 1
ATOM 1831 C C . TRP B 1 93 ? -2.943 2.982 12.789 1 98.12 93 TRP B C 1
ATOM 1833 O O . TRP B 1 93 ? -3.623 2.205 12.117 1 98.12 93 TRP B O 1
ATOM 1843 N N . THR B 1 94 ? -3.285 3.439 13.977 1 98.62 94 THR B N 1
ATOM 1844 C CA . THR B 1 94 ? -4.582 3.301 14.625 1 98.62 94 THR B CA 1
ATOM 1845 C C . THR B 1 94 ? -5.188 4.672 14.93 1 98.62 94 THR B C 1
ATOM 1847 O O . THR B 1 94 ? -4.531 5.523 15.531 1 98.62 94 THR B O 1
ATOM 1850 N N . HIS B 1 95 ? -6.32 4.895 14.391 1 98.25 95 HIS B N 1
ATOM 1851 C CA . HIS B 1 95 ? -7.066 6.121 14.648 1 98.25 95 HIS B CA 1
ATOM 1852 C C . HIS B 1 95 ? -8.461 5.812 15.188 1 98.25 95 HIS B C 1
ATOM 1854 O O . HIS B 1 95 ? -8.992 4.723 14.969 1 98.25 95 HIS B O 1
ATOM 1860 N N . THR B 1 96 ? -9.008 6.699 15.938 1 98.5 96 THR B N 1
ATOM 1861 C CA . THR B 1 96 ? -10.422 6.711 16.297 1 98.5 96 THR B CA 1
ATOM 1862 C C . THR B 1 96 ? -11.156 7.832 15.57 1 98.5 96 THR B C 1
ATOM 1864 O O . THR B 1 96 ? -10.781 9 15.68 1 98.5 96 THR B O 1
ATOM 1867 N N . VAL B 1 97 ? -12.125 7.469 14.852 1 98.06 97 VAL B N 1
ATOM 1868 C CA . VAL B 1 97 ? -12.883 8.445 14.086 1 98.06 97 VAL B CA 1
ATOM 1869 C C . VAL B 1 97 ? -13.781 9.25 15.023 1 98.06 97 VAL B C 1
ATOM 1871 O O . VAL B 1 97 ? -14.57 8.68 15.781 1 98.06 97 VAL B O 1
ATOM 1874 N N . ALA B 1 98 ? -13.766 10.57 14.883 1 97.81 98 ALA B N 1
ATOM 1875 C CA . ALA B 1 98 ? -14.484 11.445 15.812 1 97.81 98 ALA B CA 1
ATOM 1876 C C . ALA B 1 98 ? -15.992 11.312 15.633 1 97.81 98 ALA B C 1
ATOM 1878 O O . ALA B 1 98 ? -16.734 11.234 16.609 1 97.81 98 ALA B O 1
ATOM 1879 N N . ALA B 1 99 ? -16.453 11.172 14.453 1 96.56 99 ALA B N 1
ATOM 1880 C CA . ALA B 1 99 ? -17.875 11.219 14.141 1 96.56 99 ALA B CA 1
ATOM 1881 C C . ALA B 1 99 ? -18.578 9.93 14.562 1 96.56 99 ALA B C 1
ATOM 1883 O O . ALA B 1 99 ? -19.734 9.953 14.992 1 96.56 99 ALA B O 1
ATOM 1884 N N . THR B 1 100 ? -17.891 8.805 14.492 1 97.12 100 THR B N 1
ATOM 1885 C CA . THR B 1 100 ? -18.547 7.523 14.703 1 97.12 100 THR B CA 1
ATOM 1886 C C . THR B 1 100 ? -18.094 6.891 16.016 1 97.12 100 THR B C 1
ATOM 1888 O O . THR B 1 100 ? -18.734 5.969 16.516 1 97.12 100 THR B O 1
ATOM 1891 N N . GLY B 1 101 ? -16.906 7.348 16.422 1 97.44 101 GLY B N 1
ATOM 1892 C CA . GLY B 1 101 ? -16.297 6.734 17.594 1 97.44 101 GLY B CA 1
ATOM 1893 C C . GLY B 1 101 ? -15.602 5.422 17.281 1 97.44 101 GLY B C 1
ATOM 1894 O O . GLY B 1 101 ? -15.008 4.812 18.172 1 97.44 101 GLY B O 1
ATOM 1895 N N . LYS B 1 102 ? -15.617 4.961 16.109 1 97.81 102 LYS B N 1
ATOM 1896 C CA . LYS B 1 102 ? -15.023 3.682 15.719 1 97.81 102 LYS B CA 1
ATOM 1897 C C . LYS B 1 102 ? -13.508 3.797 15.586 1 97.81 102 LYS B C 1
ATOM 1899 O O . LYS B 1 102 ? -13 4.785 15.047 1 97.81 102 LYS B O 1
ATOM 1904 N N . GLU B 1 103 ? -12.805 2.848 16.125 1 98.31 103 GLU B N 1
ATOM 1905 C CA . GLU B 1 103 ? -11.359 2.729 15.977 1 98.31 103 GLU B CA 1
ATOM 1906 C C . GLU B 1 103 ? -11 1.792 14.828 1 98.31 103 GLU B C 1
ATOM 1908 O O . GLU B 1 103 ? -11.656 0.771 14.625 1 98.31 103 GLU B O 1
ATOM 1913 N N . PHE B 1 104 ? -9.961 2.119 14.133 1 97.88 104 PHE B N 1
ATOM 1914 C CA . PHE B 1 104 ? -9.469 1.22 13.094 1 97.88 104 PHE B CA 1
ATOM 1915 C C . PHE B 1 104 ? -7.945 1.214 13.062 1 97.88 104 PHE B C 1
ATOM 1917 O O . PHE B 1 104 ? -7.305 2.178 13.484 1 97.88 104 PHE B O 1
ATOM 1924 N N . THR B 1 105 ? -7.41 0.151 12.625 1 98.44 105 THR B N 1
ATOM 1925 C CA . THR B 1 105 ? -5.98 -0.056 12.43 1 98.44 105 THR B CA 1
ATOM 1926 C C . THR B 1 105 ? -5.691 -0.514 11.008 1 98.44 105 THR B C 1
ATOM 1928 O O . THR B 1 105 ? -6.324 -1.445 10.508 1 98.44 105 THR B O 1
ATOM 1931 N N . THR B 1 106 ? -4.789 0.158 10.32 1 97.94 106 THR B N 1
ATOM 1932 C CA . THR B 1 106 ? -4.414 -0.248 8.977 1 97.94 106 THR B CA 1
ATOM 1933 C C . THR B 1 106 ? -2.898 -0.184 8.797 1 97.94 106 THR B C 1
ATOM 1935 O O . THR B 1 106 ? -2.271 0.825 9.125 1 97.94 106 THR B O 1
ATOM 1938 N N . PRO B 1 107 ? -2.266 -1.27 8.375 1 98.5 107 PRO B N 1
ATOM 1939 C CA . PRO B 1 107 ? -0.942 -1.098 7.773 1 98.5 107 PRO B CA 1
ATOM 1940 C C . PRO B 1 107 ? -0.978 -0.246 6.504 1 98.5 107 PRO B C 1
ATOM 1942 O O . PRO B 1 107 ? -1.977 -0.253 5.781 1 98.5 107 PRO B O 1
ATOM 1945 N N . ALA B 1 108 ? 0.074 0.473 6.258 1 98.69 108 ALA B N 1
ATOM 1946 C CA . ALA B 1 108 ? 0.134 1.354 5.094 1 98.69 108 ALA B CA 1
ATOM 1947 C C . ALA B 1 108 ? 1.559 1.458 4.555 1 98.69 108 ALA B C 1
ATOM 1949 O O . ALA B 1 108 ? 2.523 1.23 5.289 1 98.69 108 ALA B O 1
ATOM 1950 N N . ALA B 1 109 ? 1.678 1.729 3.299 1 98.94 109 ALA B N 1
ATOM 1951 C CA . ALA B 1 109 ? 2.916 2.094 2.613 1 98.94 109 ALA B CA 1
ATOM 1952 C C . ALA B 1 109 ? 2.785 3.449 1.928 1 98.94 109 ALA B C 1
ATOM 1954 O O . ALA B 1 109 ? 1.799 3.709 1.233 1 98.94 109 ALA B O 1
ATOM 1955 N N . ILE B 1 110 ? 3.719 4.328 2.139 1 98.94 110 ILE B N 1
ATOM 1956 C CA . ILE B 1 110 ? 3.807 5.605 1.439 1 98.94 110 ILE B CA 1
ATOM 1957 C C . ILE B 1 110 ? 5.023 5.605 0.517 1 98.94 110 ILE B C 1
ATOM 1959 O O . ILE B 1 110 ? 6.156 5.422 0.971 1 98.94 110 ILE B O 1
ATOM 1963 N N . HIS B 1 111 ? 4.793 5.742 -0.752 1 98.94 111 HIS B N 1
ATOM 1964 C CA . HIS B 1 111 ? 5.859 5.863 -1.74 1 98.94 111 HIS B CA 1
ATOM 1965 C C . HIS B 1 111 ? 6.195 7.324 -2.016 1 98.94 111 HIS B C 1
ATOM 1967 O O . HIS B 1 111 ? 5.359 8.07 -2.531 1 98.94 111 HIS B O 1
ATOM 1973 N N . LEU B 1 112 ? 7.387 7.727 -1.696 1 98.94 112 LEU B N 1
ATOM 1974 C CA . LEU B 1 112 ? 7.914 9.047 -2.004 1 98.94 112 LEU B CA 1
ATOM 1975 C C . LEU B 1 112 ? 8.922 8.984 -3.146 1 98.94 112 LEU B C 1
ATOM 1977 O O . LEU B 1 112 ? 9.727 8.055 -3.215 1 98.94 112 LEU B O 1
ATOM 1981 N N . THR B 1 113 ? 8.82 9.898 -4.066 1 98.88 113 THR B N 1
ATOM 1982 C CA . THR B 1 113 ? 9.898 10.18 -5.008 1 98.88 113 THR B CA 1
ATOM 1983 C C . THR B 1 113 ? 10.531 11.539 -4.719 1 98.88 113 THR B C 1
ATOM 1985 O O . THR B 1 113 ? 9.82 12.523 -4.488 1 98.88 113 THR B O 1
ATOM 1988 N N . VAL B 1 114 ? 11.852 11.594 -4.648 1 98.88 114 VAL B N 1
ATOM 1989 C CA . VAL B 1 114 ? 12.602 12.812 -4.332 1 98.88 114 VAL B CA 1
ATOM 1990 C C . VAL B 1 114 ? 13.477 13.195 -5.52 1 98.88 114 VAL B C 1
ATOM 1992 O O . VAL B 1 114 ? 14.25 12.375 -6.023 1 98.88 114 VAL B O 1
ATOM 1995 N N . GLU B 1 115 ? 13.312 14.336 -6.027 1 98.38 115 GLU B N 1
ATOM 1996 C CA . GLU B 1 115 ? 14.156 14.938 -7.051 1 98.38 115 GLU B CA 1
ATOM 1997 C C . GLU B 1 115 ? 14.68 16.297 -6.602 1 98.38 115 GLU B C 1
ATOM 1999 O O . GLU B 1 115 ? 13.906 17.156 -6.152 1 98.38 115 GLU B O 1
ATOM 2004 N N . ASP B 1 116 ? 16.062 16.438 -6.676 1 95.94 116 ASP B N 1
ATOM 2005 C CA . ASP B 1 116 ? 16.719 17.688 -6.289 1 95.94 116 ASP B CA 1
ATOM 2006 C C . ASP B 1 116 ? 16.344 18.078 -4.863 1 95.94 116 ASP B C 1
ATOM 2008 O O . ASP B 1 116 ? 16 19.234 -4.602 1 95.94 116 ASP B O 1
ATOM 2012 N N . GLY B 1 117 ? 16.234 17.094 -4.059 1 97.69 117 GLY B N 1
ATOM 2013 C CA . GLY B 1 117 ? 16.047 17.312 -2.631 1 97.69 117 GLY B CA 1
ATOM 2014 C C . GLY B 1 117 ? 14.617 17.641 -2.256 1 97.69 117 GLY B C 1
ATOM 2015 O O . GLY B 1 117 ? 14.328 17.953 -1.098 1 97.69 117 GLY B O 1
ATOM 2016 N N . ARG B 1 118 ? 13.664 17.547 -3.176 1 98.81 118 ARG B N 1
ATOM 2017 C CA . ARG B 1 118 ? 12.25 17.828 -2.941 1 98.81 118 ARG B CA 1
ATOM 2018 C C . ARG B 1 118 ? 11.391 16.609 -3.285 1 98.81 118 ARG B C 1
ATOM 2020 O O . ARG B 1 118 ? 11.703 15.867 -4.211 1 98.81 118 ARG B O 1
ATOM 2027 N N . ILE B 1 119 ? 10.328 16.453 -2.533 1 98.94 119 ILE B N 1
ATOM 2028 C CA . ILE B 1 119 ? 9.398 15.367 -2.842 1 98.94 119 ILE B CA 1
ATOM 2029 C C . ILE B 1 119 ? 8.57 15.734 -4.074 1 98.94 119 ILE B C 1
ATOM 2031 O O . ILE B 1 119 ? 7.902 16.766 -4.094 1 98.94 119 ILE B O 1
ATOM 2035 N N . THR B 1 120 ? 8.594 14.914 -5.059 1 98.94 120 THR B N 1
ATOM 2036 C CA . THR B 1 120 ? 7.859 15.172 -6.289 1 98.94 120 THR B CA 1
ATOM 2037 C C . THR B 1 120 ? 6.668 14.227 -6.41 1 98.94 120 THR B C 1
ATOM 2039 O O . THR B 1 120 ? 5.785 14.438 -7.246 1 98.94 120 THR B O 1
ATOM 2042 N N . ARG B 1 121 ? 6.613 13.219 -5.59 1 98.88 121 ARG B N 1
ATOM 2043 C CA . ARG B 1 121 ? 5.516 12.258 -5.609 1 98.88 121 ARG B CA 1
ATOM 2044 C C . ARG B 1 121 ? 5.242 11.703 -4.215 1 98.88 121 ARG B C 1
ATOM 2046 O O . ARG B 1 121 ? 6.176 11.406 -3.467 1 98.88 121 ARG B O 1
ATOM 2053 N N . LEU B 1 122 ? 3.969 11.555 -3.859 1 98.94 122 LEU B N 1
ATOM 2054 C CA . LEU B 1 122 ? 3.486 10.781 -2.721 1 98.94 122 LEU B CA 1
ATOM 2055 C C . LEU B 1 122 ? 2.277 9.938 -3.109 1 98.94 122 LEU B C 1
ATOM 2057 O O . LEU B 1 122 ? 1.237 10.477 -3.496 1 98.94 122 LEU B O 1
ATOM 2061 N N . HIS B 1 123 ? 2.459 8.664 -3.127 1 98.94 123 HIS B N 1
ATOM 2062 C CA . HIS B 1 123 ? 1.358 7.719 -3.287 1 98.94 123 HIS B CA 1
ATOM 2063 C C . HIS B 1 123 ? 1.165 6.879 -2.029 1 98.94 123 HIS B C 1
ATOM 2065 O O . HIS B 1 123 ? 2.115 6.27 -1.531 1 98.94 123 HIS B O 1
ATOM 2071 N N . LEU B 1 124 ? -0.031 6.922 -1.513 1 98.88 124 LEU B N 1
ATOM 2072 C CA . LEU B 1 124 ? -0.385 6.16 -0.318 1 98.88 124 LEU B CA 1
ATOM 2073 C C . LEU B 1 124 ? -1.129 4.883 -0.687 1 98.88 124 LEU B C 1
ATOM 2075 O O . LEU B 1 124 ? -2.01 4.898 -1.55 1 98.88 124 LEU B O 1
ATOM 2079 N N . TYR B 1 125 ? -0.755 3.764 -0.12 1 98.81 125 TYR B N 1
ATOM 2080 C CA . TYR B 1 125 ? -1.433 2.475 -0.223 1 98.81 125 TYR B CA 1
ATOM 2081 C C . TYR B 1 125 ? -1.919 2.004 1.143 1 98.81 125 TYR B C 1
ATOM 2083 O O . TYR B 1 125 ? -1.12 1.828 2.066 1 98.81 125 TYR B O 1
ATOM 2091 N N . GLU B 1 126 ? -3.188 1.809 1.296 1 98.25 126 GLU B N 1
ATOM 2092 C CA . GLU B 1 126 ? -3.732 1.298 2.551 1 98.25 126 GLU B CA 1
ATOM 2093 C C . GLU B 1 126 ? -5.051 0.565 2.324 1 98.25 126 GLU B C 1
ATOM 2095 O O . GLU B 1 126 ? -5.574 0.549 1.207 1 98.25 126 GLU B O 1
ATOM 2100 N N . ASP B 1 127 ? -5.52 -0.143 3.359 1 97.75 127 ASP B N 1
ATOM 2101 C CA . ASP B 1 127 ? -6.797 -0.851 3.357 1 97.75 127 ASP B CA 1
ATOM 2102 C C . ASP B 1 127 ? -7.969 0.128 3.43 1 97.75 127 ASP B C 1
ATOM 2104 O O . ASP B 1 127 ? -8.531 0.355 4.504 1 97.75 127 ASP B O 1
ATOM 2108 N N . THR B 1 128 ? -8.414 0.565 2.244 1 97.38 128 THR B N 1
ATOM 2109 C CA . THR B 1 128 ? -9.398 1.637 2.158 1 97.38 128 THR B CA 1
ATOM 2110 C C . THR B 1 128 ? -10.773 1.148 2.615 1 97.38 128 THR B C 1
ATOM 2112 O O . THR B 1 128 ? -11.602 1.943 3.053 1 97.38 128 THR B O 1
ATOM 2115 N N . LEU B 1 129 ? -11.062 -0.082 2.512 1 96.56 129 LEU B N 1
ATOM 2116 C CA . LEU B 1 129 ? -12.328 -0.638 2.984 1 96.56 129 LEU B CA 1
ATOM 2117 C C . LEU B 1 129 ? -12.461 -0.482 4.496 1 96.56 129 LEU B C 1
ATOM 2119 O O . LEU B 1 129 ? -13.508 -0.063 4.992 1 96.56 129 LEU B O 1
ATOM 2123 N N . THR B 1 130 ? -11.391 -0.835 5.188 1 96.69 130 THR B N 1
ATOM 2124 C CA . THR B 1 130 ? -11.359 -0.674 6.637 1 96.69 130 THR B CA 1
ATOM 2125 C C . THR B 1 130 ? -11.594 0.784 7.023 1 96.69 130 THR B C 1
ATOM 2127 O O . THR B 1 130 ? -12.359 1.075 7.941 1 96.69 130 THR B O 1
ATOM 2130 N N . VAL B 1 131 ? -10.898 1.692 6.297 1 97.25 131 VAL B N 1
ATOM 2131 C CA . VAL B 1 131 ? -11.062 3.117 6.562 1 97.25 131 VAL B CA 1
ATOM 2132 C C . VAL B 1 131 ? -12.508 3.529 6.305 1 97.25 131 VAL B C 1
ATOM 2134 O O . VAL B 1 131 ? -13.133 4.184 7.141 1 97.25 131 VAL B O 1
ATOM 2137 N N . ASP B 1 132 ? -13.031 3.139 5.195 1 96.31 132 ASP B N 1
ATOM 2138 C CA . ASP B 1 132 ? -14.391 3.5 4.805 1 96.31 132 ASP B CA 1
ATOM 2139 C C . ASP B 1 132 ? -15.406 3.01 5.836 1 96.31 132 ASP B C 1
ATOM 2141 O O . ASP B 1 132 ? -16.328 3.744 6.215 1 96.31 132 ASP B O 1
ATOM 2145 N N . LYS B 1 133 ? -15.289 1.773 6.293 1 95.31 133 LYS B N 1
ATOM 2146 C CA . LYS B 1 133 ? -16.203 1.193 7.277 1 95.31 133 LYS B CA 1
ATOM 2147 C C . LYS B 1 133 ? -16.172 1.983 8.586 1 95.31 133 LYS B C 1
ATOM 2149 O O . LYS B 1 133 ? -17.203 2.15 9.242 1 95.31 133 LYS B O 1
ATOM 2154 N N . ALA B 1 134 ? -14.984 2.463 8.93 1 96.69 134 ALA B N 1
ATOM 2155 C CA . ALA B 1 134 ? -14.844 3.217 10.172 1 96.69 134 ALA B CA 1
ATOM 2156 C C . ALA B 1 134 ? -15.57 4.555 10.086 1 96.69 134 ALA B C 1
ATOM 2158 O O . ALA B 1 134 ? -16.047 5.074 11.102 1 96.69 134 ALA B O 1
ATOM 2159 N N . PHE B 1 135 ? -15.688 5.102 8.914 1 96.38 135 PHE B N 1
ATOM 2160 C CA . PHE B 1 135 ? -16.297 6.414 8.734 1 96.38 135 PHE B CA 1
ATOM 2161 C C . PHE B 1 135 ? -17.797 6.285 8.492 1 96.38 135 PHE B C 1
ATOM 2163 O O . PHE B 1 135 ? -18.516 7.277 8.531 1 96.38 135 PHE B O 1
ATOM 2170 N N . ASN B 1 136 ? -18.172 5.109 8.164 1 89.88 136 ASN B N 1
ATOM 2171 C CA . ASN B 1 136 ? -19.594 4.902 7.93 1 89.88 136 ASN B CA 1
ATOM 2172 C C . ASN B 1 136 ? -20.281 4.297 9.148 1 89.88 136 ASN B C 1
ATOM 2174 O O . ASN B 1 136 ? -19.734 3.406 9.797 1 89.88 136 ASN B O 1
ATOM 2178 N N . ALA B 1 137 ? -21.219 5.168 9.562 1 69.94 137 ALA B N 1
ATOM 2179 C CA . ALA B 1 137 ? -22.016 4.766 10.719 1 69.94 137 ALA B CA 1
ATOM 2180 C C . ALA B 1 137 ? -22.734 3.443 10.461 1 69.94 137 ALA B C 1
ATOM 2182 O O . ALA B 1 137 ? -23.094 3.139 9.32 1 69.94 137 ALA B O 1
ATOM 2183 N N . GLY B 1 138 ? -22.219 2.197 10.461 1 55.28 138 GLY B N 1
ATOM 2184 C CA . GLY B 1 138 ? -23.156 1.088 10.344 1 55.28 138 GLY B CA 1
ATOM 2185 C C . GLY B 1 138 ? -24.609 1.505 10.508 1 55.28 138 GLY B C 1
ATOM 2186 O O . GLY B 1 138 ? -24.891 2.576 11.047 1 55.28 138 GLY B O 1
#

Radius of gyration: 18.87 Å; Cα contacts (8 Å, |Δi|>4): 610; chains: 2; bounding box: 54×49×43 Å

Organism: Actinoplanes teichomyceticus (NCBI:txid1867)